Protein AF-A0A516WEH0-F1 (afdb_monomer)

Solvent-accessible surface area (backbone atoms only — not comparable to full-atom values): 14498 Å² total; per-residue (Å²): 137,85,84,80,82,75,83,76,72,62,86,77,85,74,94,59,59,60,49,51,43,53,31,73,44,56,20,63,68,61,69,36,71,56,50,15,29,36,31,57,96,67,36,20,37,22,19,84,81,34,47,90,52,98,73,54,56,38,100,56,70,39,35,62,45,58,52,78,79,50,62,60,83,38,38,35,17,64,69,78,95,60,95,51,68,77,52,76,40,73,32,52,56,25,55,34,10,59,40,86,90,16,56,35,44,53,31,40,39,32,48,96,36,36,35,39,32,29,50,32,63,56,91,56,86,52,62,32,36,36,26,30,63,42,41,46,58,20,64,83,63,53,41,68,70,45,77,46,42,26,47,40,37,18,35,38,85,48,31,37,32,40,25,39,39,43,32,44,31,78,36,37,71,36,33,40,34,35,34,38,32,23,31,40,49,41,70,43,50,28,93,77,30,97,80,60,42,71,43,71,35,31,37,70,52,26,32,37,43,74,20,57,44,41,83,51,90,78,26,41,28,35,58,30,48,42,49,59,54,64,86,24,32,76,38,46,66,62,38,48,74,55,44,36,80,75,40,74,20,32,35,44,34,30,28,15,27,76,64,46,43,26,39,39,31,38,38,40,50,43,30,46,71,59,20,20,30,30,36,39,27,38,54,111

Sequence (284 aa):
MLAVALLAAGFSGGASAWNQLNLNQNGNAANAPYLGSFNYNGQTYGPSTAQSVTGQASTTIANTFDLNNLLAFTLYGKDSGGRGHNDDLSLTSNDHSAATGAPVVYRFYRQNYSAAVVNLSRGTEARHFVKSVVGQQTAAGTLVNGTYNYAGVAFTNFPRGDFNYAVTVLGPSAAIGSGTFSLNEIKIPASQSSTGQDIFFNINSGKLNQAVLATTANGLTF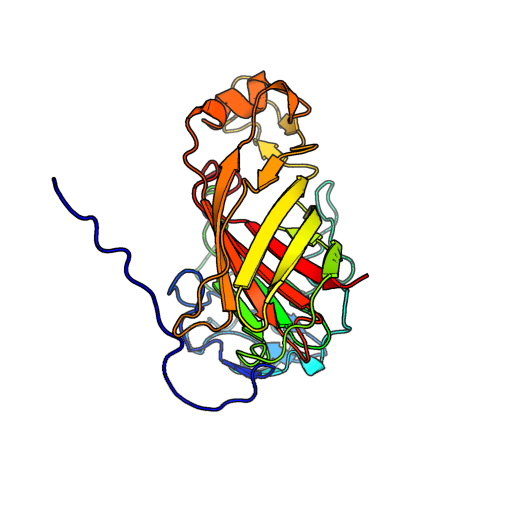NGNVTVTNADVSNANAWAEIGGPASKATYDLTLFGPQGAEIAGSIQGLPDRIGSTAIIGAKQ

Secondary structure (DSSP, 8-state):
------------S----TTEEETTSPBTTTTB---SEEEETTEEE--TTPPP-TT-SSSSEESEEEGGGSPTT-EEE---SSTT---SEE-EEETTSSSTT--EEEEEEE-SSEEEEEEEESSSS----EEEEEE-BPPTT-PPSEEEEEEEEEE-SS-EEEEEEEEEEEETTEEEEEEEEEEEEEEEPTTT-TTSS-EEEEEEEEEEEEEEEEEETTEEEEEEEEE--GGGBS-HHHHHHTTGGG---EEEEEEESGGG-EEEEEEESS-TTT--EEEEEEE-

Nearest PDB structures (foldseek):
  2w81-assembly1_D  TM=6.433E-01  e=3.556E-08  Neisseria meningitidis
  6om5-assembly1_A  TM=6.681E-01  e=1.106E-03  Haemophilus haemolyticus
  5o1r-assembly1_A  TM=6.273E-01  e=3.370E-03  Neisseria meningitidis
  6cuj-assembly1_A  TM=5.194E-01  e=8.947E-04  Neisseria meningitidis
  5vj8-assembly1_A  TM=5.243E-01  e=1.860E+00  Yersinia pestis

Radius of gyration: 18.6 Å; Cα contacts (8 Å, |Δi|>4): 812; chains: 1; bounding box: 46×52×51 Å

pLDDT: mean 86.73, std 16.77, range [26.86, 98.75]

Structure (mmCIF, N/CA/C/O backbone):
data_AF-A0A516WEH0-F1
#
_entry.id   AF-A0A516WEH0-F1
#
loop_
_atom_site.group_PDB
_atom_site.id
_atom_site.type_symbol
_atom_site.label_atom_id
_atom_site.label_alt_id
_atom_site.label_comp_id
_atom_site.label_asym_id
_atom_site.label_entity_id
_atom_site.label_seq_id
_atom_site.pdbx_PDB_ins_code
_atom_site.Cartn_x
_atom_site.Cartn_y
_atom_site.Cartn_z
_atom_site.occupancy
_atom_site.B_iso_or_equiv
_atom_site.auth_seq_id
_atom_site.auth_comp_id
_atom_site.auth_asym_id
_atom_site.auth_atom_id
_atom_site.pdbx_PDB_model_num
ATOM 1 N N . MET A 1 1 ? -14.418 31.016 -0.983 1.00 31.19 1 MET A N 1
ATOM 2 C CA . MET A 1 1 ? -14.216 29.654 -0.444 1.00 31.19 1 MET A CA 1
ATOM 3 C C . MET A 1 1 ? -14.670 28.664 -1.506 1.00 31.19 1 MET A C 1
ATOM 5 O O . MET A 1 1 ? -15.866 28.562 -1.727 1.00 31.19 1 MET A O 1
ATOM 9 N N . LEU A 1 2 ? -13.743 28.024 -2.226 1.00 26.86 2 LEU A N 1
ATOM 10 C CA . LEU A 1 2 ? -14.076 26.934 -3.152 1.00 26.86 2 LEU A CA 1
ATOM 11 C C . LEU A 1 2 ? -13.914 25.608 -2.402 1.00 26.86 2 LEU A C 1
ATOM 13 O O . LEU A 1 2 ? -12.809 25.276 -1.977 1.00 26.86 2 LEU A O 1
ATOM 17 N N . ALA A 1 3 ? -15.013 24.880 -2.221 1.00 27.11 3 ALA A N 1
ATOM 18 C CA . ALA A 1 3 ? -14.994 23.510 -1.733 1.00 27.11 3 ALA A CA 1
ATOM 19 C C . ALA A 1 3 ? -14.511 22.595 -2.867 1.00 27.11 3 ALA A C 1
ATOM 21 O O . ALA A 1 3 ? -15.151 22.507 -3.914 1.00 27.11 3 ALA A O 1
ATOM 22 N N . VAL A 1 4 ? -13.370 21.935 -2.671 1.00 27.58 4 VAL A N 1
ATOM 23 C CA . VAL A 1 4 ? -12.921 20.855 -3.553 1.00 27.58 4 VAL A CA 1
ATOM 24 C C . VAL A 1 4 ? -13.677 19.600 -3.128 1.00 27.58 4 VAL A C 1
ATOM 26 O O . VAL A 1 4 ? -13.460 19.079 -2.036 1.00 27.58 4 VAL A O 1
ATOM 29 N N . ALA A 1 5 ? -14.606 19.150 -3.968 1.00 28.66 5 ALA A N 1
ATOM 30 C CA . ALA A 1 5 ? -15.284 17.875 -3.794 1.00 28.66 5 ALA A CA 1
ATOM 31 C C . ALA A 1 5 ? -14.269 16.744 -4.011 1.00 28.66 5 ALA A C 1
ATOM 33 O O . ALA A 1 5 ? -13.841 16.483 -5.135 1.00 28.66 5 ALA A O 1
ATOM 34 N N . LEU A 1 6 ? -13.862 16.095 -2.922 1.00 29.30 6 LEU A N 1
ATOM 35 C CA . LEU A 1 6 ? -13.112 14.849 -2.966 1.00 29.30 6 LEU A CA 1
ATOM 36 C C . LEU A 1 6 ? -14.085 13.761 -3.443 1.00 29.30 6 LEU A C 1
ATOM 38 O O . LEU A 1 6 ? -15.045 13.444 -2.739 1.00 29.30 6 LEU A O 1
ATOM 42 N N . LEU A 1 7 ? -13.887 13.235 -4.657 1.00 28.98 7 LEU A N 1
ATOM 43 C CA . LEU A 1 7 ? -14.635 12.071 -5.131 1.00 28.98 7 LEU A CA 1
ATOM 44 C C . LEU A 1 7 ? -14.289 10.881 -4.229 1.00 28.98 7 LEU A C 1
ATOM 46 O O . LEU A 1 7 ? -13.268 10.224 -4.413 1.00 28.98 7 LEU A O 1
ATOM 50 N N . ALA A 1 8 ? -15.151 10.607 -3.254 1.00 31.16 8 ALA A N 1
ATOM 51 C CA . ALA A 1 8 ? -15.164 9.340 -2.548 1.00 31.16 8 ALA A CA 1
ATOM 52 C C . ALA A 1 8 ? -15.612 8.262 -3.544 1.00 31.16 8 ALA A C 1
ATOM 54 O O . ALA A 1 8 ? -16.796 8.150 -3.866 1.00 31.16 8 ALA A O 1
ATOM 55 N N . ALA A 1 9 ? -14.662 7.489 -4.069 1.00 36.66 9 ALA A N 1
ATOM 56 C CA . ALA A 1 9 ? -14.977 6.243 -4.746 1.00 36.66 9 ALA A CA 1
ATOM 57 C C . ALA A 1 9 ? -15.532 5.278 -3.686 1.00 36.66 9 ALA A C 1
ATOM 59 O O . ALA A 1 9 ? -14.788 4.697 -2.899 1.00 36.66 9 ALA A O 1
ATOM 60 N N . GLY A 1 10 ? -16.860 5.183 -3.607 1.00 33.22 10 GLY A N 1
ATOM 61 C CA . GLY A 1 10 ? -17.521 4.152 -2.818 1.00 33.22 10 GLY A CA 1
ATOM 62 C C . GLY A 1 10 ? -17.252 2.774 -3.423 1.00 33.22 10 GLY A C 1
ATOM 63 O O . GLY A 1 10 ? -17.192 2.628 -4.646 1.00 33.22 10 GLY A O 1
ATOM 64 N N . PHE A 1 11 ? -17.110 1.764 -2.564 1.00 43.78 11 PHE A N 1
ATOM 65 C CA . PHE A 1 11 ? -17.099 0.354 -2.954 1.00 43.78 11 PHE A CA 1
ATOM 66 C C . PHE A 1 11 ? -18.391 0.021 -3.721 1.00 43.78 11 PHE A C 1
ATOM 68 O O . PHE A 1 11 ? -19.441 -0.190 -3.117 1.00 43.78 11 PHE A O 1
ATOM 75 N N . SER A 1 12 ? -18.354 0.015 -5.055 1.00 31.83 12 SER A N 1
ATOM 76 C CA . SER A 1 12 ? -19.531 -0.321 -5.859 1.00 31.83 12 SER A CA 1
ATOM 77 C C . SER A 1 12 ? -19.531 -1.798 -6.260 1.00 31.83 12 SER A C 1
ATOM 79 O O . SER A 1 12 ? -18.693 -2.246 -7.032 1.00 31.83 12 SER A O 1
ATOM 81 N N . GLY A 1 13 ? -20.532 -2.520 -5.749 1.00 30.80 13 GLY A N 1
ATOM 82 C CA . GLY A 1 13 ? -21.358 -3.424 -6.555 1.00 30.80 13 GLY A CA 1
ATOM 83 C C . GLY A 1 13 ? -20.906 -4.877 -6.720 1.00 30.80 13 GLY A C 1
ATOM 84 O O . GLY A 1 13 ? -20.147 -5.205 -7.625 1.00 30.80 13 GLY A O 1
ATOM 85 N N . GLY A 1 14 ? -21.542 -5.755 -5.938 1.00 31.22 14 GLY A N 1
ATOM 86 C CA . GLY A 1 14 ? -21.493 -7.214 -6.049 1.00 31.22 14 GLY A CA 1
ATOM 87 C C . GLY A 1 14 ? -20.801 -7.811 -4.834 1.00 31.22 14 GLY A C 1
ATOM 88 O O . GLY A 1 14 ? -19.609 -7.610 -4.660 1.00 31.22 14 GLY A O 1
ATOM 89 N N . ALA A 1 15 ? -21.535 -8.522 -3.975 1.00 35.12 15 ALA A N 1
ATOM 90 C CA . ALA A 1 15 ? -20.963 -9.217 -2.824 1.00 35.12 15 ALA A CA 1
ATOM 91 C C . ALA A 1 15 ? -20.128 -10.430 -3.282 1.00 35.12 15 ALA A C 1
ATOM 93 O O . ALA A 1 15 ? -20.465 -11.576 -2.996 1.00 35.12 15 ALA A O 1
ATOM 94 N N . SER A 1 16 ? -19.047 -10.199 -4.028 1.00 54.31 16 SER A N 1
ATOM 95 C CA . SER A 1 16 ? -17.925 -11.121 -3.993 1.00 54.31 16 SER A CA 1
ATOM 96 C C . SER A 1 16 ? -17.335 -11.023 -2.592 1.00 54.31 16 SER A C 1
ATOM 98 O O . SER A 1 16 ? -17.190 -9.927 -2.043 1.00 54.31 16 SER A O 1
ATOM 100 N N . ALA A 1 17 ? -17.033 -12.166 -1.980 1.00 78.69 17 ALA A N 1
ATOM 101 C CA . ALA A 1 17 ? -16.295 -12.175 -0.726 1.00 78.69 17 ALA A CA 1
ATOM 102 C C . ALA A 1 17 ? -15.029 -11.309 -0.895 1.00 78.69 17 ALA A C 1
ATOM 104 O O . ALA A 1 17 ? -14.424 -11.324 -1.965 1.00 78.69 17 ALA A O 1
ATOM 105 N N . TRP A 1 18 ? -14.657 -10.507 0.107 1.00 86.12 18 TRP A N 1
ATOM 106 C CA . TRP A 1 18 ? -13.582 -9.503 -0.016 1.00 86.12 18 TRP A CA 1
ATOM 107 C C . TRP A 1 18 ? -12.235 -10.099 -0.468 1.00 86.12 18 TRP A C 1
ATOM 109 O O . TRP A 1 18 ? -11.387 -9.389 -1.003 1.00 86.12 18 TRP A O 1
ATOM 119 N N . ASN A 1 19 ? -12.049 -11.404 -0.254 1.00 89.00 19 ASN A N 1
ATOM 120 C CA . ASN A 1 19 ? -10.892 -12.188 -0.670 1.00 89.00 19 ASN A CA 1
ATOM 121 C C . ASN A 1 19 ? -10.909 -12.568 -2.161 1.00 89.00 19 ASN A C 1
ATOM 123 O O . ASN A 1 19 ? -9.907 -13.057 -2.659 1.00 89.00 19 ASN A O 1
ATOM 127 N N . GLN A 1 20 ? -12.005 -12.365 -2.888 1.00 92.56 20 GLN A N 1
ATOM 128 C CA . GLN A 1 20 ? -12.099 -12.619 -4.325 1.00 92.56 20 GLN A CA 1
ATOM 129 C C . GLN A 1 20 ? -11.829 -11.323 -5.082 1.00 92.56 20 GLN A C 1
ATOM 131 O O . GLN A 1 20 ? -12.705 -10.469 -5.229 1.00 92.56 20 GLN A O 1
ATOM 136 N N . LEU A 1 21 ? -10.602 -11.170 -5.568 1.00 92.75 21 LEU A N 1
ATOM 137 C CA . LEU A 1 21 ? -10.206 -9.992 -6.317 1.00 92.75 21 LEU A CA 1
ATOM 138 C C . LEU A 1 21 ? -10.588 -10.139 -7.791 1.00 92.75 21 LEU A C 1
ATOM 140 O O . LEU A 1 21 ? -9.960 -10.899 -8.528 1.00 92.75 21 LEU A O 1
ATOM 144 N N . ASN A 1 22 ? -11.586 -9.378 -8.234 1.00 93.31 22 ASN A N 1
ATOM 145 C CA . ASN A 1 22 ? -11.953 -9.298 -9.644 1.00 93.31 22 ASN A CA 1
ATOM 146 C C . ASN A 1 22 ? -11.051 -8.296 -10.381 1.00 93.31 22 ASN A C 1
ATOM 148 O O . ASN A 1 22 ? -11.225 -7.083 -10.283 1.00 93.31 22 ASN A O 1
ATOM 152 N N . LEU A 1 23 ? -10.109 -8.810 -11.166 1.00 93.75 23 LEU A N 1
ATOM 153 C CA . LEU A 1 23 ? -9.132 -8.027 -11.920 1.00 93.75 23 LEU A CA 1
ATOM 154 C C . LEU A 1 23 ? -9.743 -7.297 -13.127 1.00 93.75 23 LEU A C 1
ATOM 156 O O . LEU A 1 23 ? -9.088 -6.428 -13.693 1.00 93.75 23 LEU A O 1
ATOM 160 N N . ASN A 1 24 ? -10.987 -7.599 -13.523 1.00 93.31 24 ASN A N 1
ATOM 161 C CA . ASN A 1 24 ? -11.710 -6.798 -14.522 1.00 93.31 24 ASN A CA 1
ATOM 162 C C . ASN A 1 24 ? -12.310 -5.513 -13.944 1.00 93.31 24 ASN A C 1
ATOM 164 O O . ASN A 1 24 ? -12.677 -4.623 -14.711 1.00 93.31 24 ASN A O 1
ATOM 168 N N . GLN A 1 25 ? -12.462 -5.423 -12.623 1.00 90.31 25 GLN A N 1
ATOM 169 C CA . GLN A 1 25 ? -12.963 -4.214 -11.983 1.00 90.31 25 GLN A CA 1
ATOM 170 C C . GLN A 1 25 ? -11.821 -3.232 -11.731 1.00 90.31 25 GLN A C 1
ATOM 172 O O . GLN A 1 25 ? -10.661 -3.614 -11.566 1.00 90.31 25 GLN A O 1
ATOM 177 N N . ASN A 1 26 ? -12.153 -1.943 -11.695 1.00 87.00 26 ASN A N 1
ATOM 178 C CA . ASN A 1 26 ? -11.205 -0.945 -11.228 1.00 87.00 26 ASN A CA 1
ATOM 179 C C . ASN A 1 26 ? -10.858 -1.218 -9.765 1.00 87.00 26 ASN A C 1
ATOM 181 O O . ASN A 1 26 ? -11.729 -1.541 -8.958 1.00 87.00 26 ASN A O 1
ATOM 185 N N . GLY A 1 27 ? -9.587 -1.032 -9.423 1.00 82.19 27 GLY A N 1
ATOM 186 C CA . GLY A 1 27 ? -9.175 -1.064 -8.033 1.00 82.19 27 GLY A CA 1
ATOM 187 C C . GLY A 1 27 ? -9.803 0.086 -7.244 1.00 82.19 27 GLY A C 1
ATOM 188 O O . GLY A 1 27 ? -9.977 1.187 -7.772 1.00 82.19 27 GLY A O 1
ATOM 189 N N . ASN A 1 28 ? -10.156 -0.163 -5.986 1.00 80.50 28 ASN A N 1
ATOM 190 C CA . ASN A 1 28 ? -10.959 0.760 -5.182 1.00 80.50 28 ASN A CA 1
ATOM 191 C C . ASN A 1 28 ? -10.176 1.951 -4.599 1.00 80.50 28 ASN A C 1
ATOM 193 O O . ASN A 1 28 ? -10.797 2.947 -4.248 1.00 80.50 28 ASN A O 1
ATOM 197 N N . ALA A 1 29 ? -8.844 1.879 -4.509 1.00 79.00 29 ALA A N 1
ATOM 198 C CA . ALA A 1 29 ? -8.032 2.957 -3.934 1.00 79.00 29 ALA A CA 1
ATOM 199 C C . ALA A 1 29 ? -7.749 4.075 -4.953 1.00 79.00 29 ALA A C 1
ATOM 201 O O . ALA A 1 29 ? -7.891 5.256 -4.652 1.00 79.00 29 ALA A O 1
ATOM 202 N N . ALA A 1 30 ? -7.386 3.704 -6.185 1.00 72.06 30 ALA A N 1
ATOM 203 C CA . ALA A 1 30 ? -7.061 4.654 -7.255 1.00 72.06 30 ALA A CA 1
ATOM 204 C C . ALA A 1 30 ? -8.180 4.829 -8.299 1.00 72.06 30 ALA A C 1
ATOM 206 O O . ALA A 1 30 ? -8.016 5.610 -9.235 1.00 72.06 30 ALA A O 1
ATOM 207 N N . ASN A 1 31 ? -9.278 4.066 -8.193 1.00 81.75 31 ASN A N 1
ATOM 208 C CA . ASN A 1 31 ? -10.303 3.926 -9.237 1.00 81.75 31 ASN A CA 1
ATOM 209 C C . ASN A 1 31 ? -9.688 3.712 -10.634 1.00 81.75 31 ASN A C 1
ATOM 211 O O . ASN A 1 31 ? -10.021 4.390 -11.607 1.00 81.75 31 ASN A O 1
ATOM 215 N N . ALA A 1 32 ? -8.730 2.789 -10.718 1.00 82.62 32 ALA A N 1
ATOM 216 C CA . ALA A 1 32 ? -7.946 2.549 -11.923 1.00 82.62 32 ALA A CA 1
ATOM 217 C C . ALA A 1 32 ? -7.942 1.059 -12.285 1.00 82.62 32 ALA A C 1
ATOM 219 O O . ALA A 1 32 ? -7.867 0.223 -11.379 1.00 82.62 32 ALA A O 1
ATOM 220 N N . PRO A 1 33 ? -7.947 0.708 -13.583 1.00 87.31 33 PRO A N 1
ATOM 221 C CA . PRO A 1 33 ? -7.953 -0.685 -14.010 1.00 87.31 33 PRO A CA 1
ATOM 222 C C . PRO A 1 33 ? -6.653 -1.387 -13.615 1.00 87.31 33 PRO A C 1
ATOM 224 O O . PRO A 1 33 ? -5.582 -0.761 -13.564 1.00 87.31 33 PRO A O 1
ATOM 227 N N . TYR A 1 34 ? -6.743 -2.691 -13.370 1.00 90.12 34 TYR A N 1
ATOM 228 C CA . TYR A 1 34 ? -5.578 -3.569 -13.346 1.00 90.12 34 TYR A CA 1
ATOM 229 C C . TYR A 1 34 ? -4.981 -3.693 -14.744 1.00 90.12 34 TYR A C 1
ATOM 231 O O . TYR A 1 34 ? -5.686 -3.579 -15.747 1.00 90.12 34 TYR A O 1
ATOM 239 N N . LEU A 1 35 ? -3.669 -3.897 -14.817 1.00 89.56 35 LEU A N 1
ATOM 240 C CA . LEU A 1 35 ? -2.933 -3.943 -16.072 1.00 89.56 35 LEU A CA 1
ATOM 241 C C . LEU A 1 35 ? -2.005 -5.151 -16.114 1.00 89.56 35 LEU A C 1
ATOM 243 O O . LEU A 1 35 ? -1.225 -5.382 -15.189 1.00 89.56 35 LEU A O 1
ATOM 247 N N . GLY A 1 36 ? -2.044 -5.867 -17.237 1.00 91.19 36 GLY A N 1
ATOM 248 C CA . GLY A 1 36 ? -1.206 -7.039 -17.471 1.00 91.19 36 GLY A CA 1
ATOM 249 C C . GLY A 1 36 ? -1.542 -8.201 -16.550 1.00 91.19 36 GLY A C 1
ATOM 250 O O . GLY A 1 36 ? -2.494 -8.154 -15.781 1.00 91.19 36 GLY A O 1
ATOM 251 N N . SER A 1 37 ? -0.746 -9.254 -16.625 1.00 93.19 37 SER A N 1
ATOM 252 C CA . SER A 1 37 ? -0.976 -10.516 -15.934 1.00 93.19 37 SER A CA 1
ATOM 253 C C . SER A 1 37 ? 0.257 -10.979 -15.163 1.00 93.19 37 SER A C 1
ATOM 255 O O . SER A 1 37 ? 1.384 -10.544 -15.418 1.00 93.19 37 SER A O 1
ATOM 257 N N . PHE A 1 38 ? 0.028 -11.878 -14.217 1.00 93.25 38 PHE A N 1
ATOM 258 C CA . PHE A 1 38 ? 1.046 -12.564 -13.431 1.00 93.25 38 PHE A CA 1
ATOM 259 C C . PHE A 1 38 ? 0.708 -14.054 -13.347 1.00 93.25 38 PHE A C 1
ATOM 261 O O . PHE A 1 38 ? -0.440 -14.452 -13.550 1.00 93.25 38 PHE A O 1
ATOM 268 N N . ASN A 1 39 ? 1.705 -14.879 -13.051 1.00 92.94 39 ASN A N 1
ATOM 269 C CA . ASN A 1 39 ? 1.531 -16.303 -12.811 1.00 92.94 39 ASN A CA 1
ATOM 270 C C . ASN A 1 39 ? 1.630 -16.596 -11.315 1.00 92.94 39 ASN A C 1
ATOM 272 O O . ASN A 1 39 ? 2.496 -16.057 -10.621 1.00 92.94 39 ASN A O 1
ATOM 276 N N . TYR A 1 40 ? 0.770 -17.489 -10.837 1.00 93.12 40 TYR A N 1
ATOM 277 C CA . TYR A 1 40 ? 0.817 -18.018 -9.481 1.00 93.12 40 TYR A CA 1
ATOM 278 C C . TYR A 1 40 ? 0.249 -19.438 -9.453 1.00 93.12 40 TYR A C 1
ATOM 280 O O . TYR A 1 40 ? -0.809 -19.689 -10.028 1.00 93.12 40 TYR A O 1
ATOM 288 N N . ASN A 1 41 ? 0.953 -20.374 -8.808 1.00 91.75 41 ASN A N 1
ATOM 289 C CA . ASN A 1 41 ? 0.555 -21.785 -8.689 1.00 91.75 41 ASN A CA 1
ATOM 290 C C . ASN A 1 41 ? 0.110 -22.433 -10.017 1.00 91.75 41 ASN A C 1
ATOM 292 O O . ASN A 1 41 ? -0.912 -23.111 -10.080 1.00 91.75 41 ASN A O 1
ATOM 296 N N . GLY A 1 42 ? 0.867 -22.203 -11.096 1.00 92.44 42 GLY A N 1
ATOM 297 C CA . GLY A 1 42 ? 0.592 -22.789 -12.416 1.00 92.44 42 GLY A CA 1
ATOM 298 C C . GLY A 1 42 ? -0.567 -22.147 -13.190 1.00 92.44 42 GLY A C 1
ATOM 299 O O . GLY A 1 42 ? -0.861 -22.581 -14.297 1.00 92.44 42 GLY A O 1
ATOM 300 N N . GLN A 1 43 ? -1.196 -21.102 -12.651 1.00 95.25 43 GLN A N 1
ATOM 301 C CA . GLN A 1 43 ? -2.279 -20.365 -13.297 1.00 95.25 43 GLN A CA 1
ATOM 302 C C . GLN A 1 43 ? -1.837 -18.935 -13.624 1.00 95.25 43 GLN A C 1
ATOM 304 O O . GLN A 1 43 ? -1.139 -18.288 -12.841 1.00 95.25 43 GLN A O 1
ATOM 309 N N . THR A 1 44 ? -2.266 -18.421 -14.773 1.00 95.75 44 THR A N 1
ATOM 310 C CA . THR A 1 44 ? -2.130 -17.011 -15.143 1.00 95.75 44 THR A CA 1
ATOM 311 C C . THR A 1 44 ? -3.367 -16.225 -14.719 1.00 95.75 44 THR A C 1
ATOM 313 O O . THR A 1 44 ? -4.494 -16.606 -15.051 1.00 95.75 44 THR A O 1
ATOM 316 N N . TYR A 1 45 ? -3.148 -15.101 -14.035 1.00 95.81 45 TYR A N 1
ATOM 317 C CA . TYR A 1 45 ? -4.177 -14.173 -13.572 1.00 95.81 45 TYR A CA 1
ATOM 318 C C . TYR A 1 45 ? -3.972 -12.775 -14.156 1.00 95.81 45 TYR A C 1
ATOM 320 O O . TYR A 1 45 ? -2.843 -12.300 -14.268 1.00 95.81 45 TYR A O 1
ATOM 328 N N . GLY A 1 46 ? -5.056 -12.096 -14.515 1.00 94.44 46 GLY A N 1
ATOM 329 C CA . GLY A 1 46 ? -5.025 -10.747 -15.083 1.00 94.44 46 GLY A CA 1
ATOM 330 C C . GLY A 1 46 ? -6.413 -10.270 -15.518 1.00 94.44 46 GLY A C 1
ATOM 331 O O . GLY A 1 46 ? -7.344 -11.073 -15.573 1.00 94.44 46 GLY A O 1
ATOM 332 N N . PRO A 1 47 ? -6.585 -8.981 -15.854 1.00 93.62 47 PRO A N 1
ATOM 333 C CA . PRO A 1 47 ? -7.801 -8.514 -16.504 1.00 93.62 47 PRO A CA 1
ATOM 334 C C . PRO A 1 47 ? -7.978 -9.224 -17.854 1.00 93.62 47 PRO A C 1
ATOM 336 O O . PRO A 1 47 ? -7.011 -9.610 -18.507 1.00 93.62 47 PRO A O 1
ATOM 339 N N . SER A 1 48 ? -9.216 -9.317 -18.327 1.00 93.44 48 SER A N 1
ATOM 340 C CA . SER A 1 48 ? -9.569 -9.838 -19.658 1.00 93.44 48 SER A CA 1
ATOM 341 C C . SER A 1 48 ? -8.937 -9.059 -20.816 1.00 93.44 48 SER A C 1
ATOM 343 O O . SER A 1 48 ? -8.854 -9.565 -21.930 1.00 93.44 48 SER A O 1
ATOM 345 N N . THR A 1 49 ? -8.464 -7.841 -20.556 1.00 91.31 49 THR A N 1
ATOM 346 C CA . THR A 1 49 ? -7.711 -7.013 -21.502 1.00 91.31 49 THR A CA 1
ATOM 347 C C . THR A 1 49 ? -6.226 -7.377 -21.583 1.00 91.31 49 THR A C 1
ATOM 349 O O . THR A 1 49 ? -5.517 -6.827 -22.426 1.00 91.31 49 THR A O 1
ATOM 352 N N . ALA A 1 50 ? -5.731 -8.273 -20.721 1.00 91.88 50 ALA A N 1
ATOM 353 C CA . ALA A 1 50 ? -4.349 -8.722 -20.762 1.00 91.88 50 ALA A CA 1
ATOM 354 C C . ALA A 1 50 ? -4.082 -9.574 -22.013 1.00 91.88 50 ALA A C 1
ATOM 356 O O . ALA A 1 50 ? -4.844 -10.471 -22.365 1.00 91.88 50 ALA A O 1
ATOM 357 N N . GLN A 1 51 ? -2.966 -9.294 -22.678 1.00 92.12 51 GLN A N 1
ATOM 358 C CA . GLN A 1 51 ? -2.514 -10.003 -23.867 1.00 92.12 51 GLN A CA 1
ATOM 359 C C . GLN A 1 51 ? -1.902 -11.357 -23.494 1.00 92.12 51 GLN A C 1
ATOM 361 O O . GLN A 1 51 ? -1.216 -11.484 -22.475 1.00 92.12 51 GLN A O 1
ATOM 366 N N . SER A 1 52 ? -2.112 -12.353 -24.356 1.00 90.44 52 SER A N 1
ATOM 367 C CA . SER A 1 52 ? -1.417 -13.640 -24.285 1.00 90.44 52 SER A CA 1
ATOM 368 C C . SER A 1 52 ? 0.066 -13.453 -24.605 1.00 90.44 52 SER A C 1
ATOM 370 O O . SER A 1 52 ? 0.404 -12.807 -25.595 1.00 90.44 52 SER A O 1
ATOM 372 N N . VAL A 1 53 ? 0.955 -14.033 -23.796 1.00 91.12 53 VAL A N 1
ATOM 373 C CA . VAL A 1 53 ? 2.413 -13.945 -23.994 1.00 91.12 53 VAL A CA 1
ATOM 374 C C . VAL A 1 53 ? 3.093 -15.288 -23.731 1.00 91.12 53 VAL A C 1
ATOM 376 O O . VAL A 1 53 ? 2.580 -16.111 -22.979 1.00 91.12 53 VAL A O 1
ATOM 379 N N . THR A 1 54 ? 4.279 -15.492 -24.308 1.00 86.19 54 THR A N 1
ATOM 380 C CA . THR A 1 54 ? 5.043 -16.757 -24.272 1.00 86.19 54 THR A CA 1
ATOM 381 C C . THR A 1 54 ? 5.461 -17.219 -22.862 1.00 86.19 54 THR A C 1
ATOM 383 O O . THR A 1 54 ? 5.870 -18.359 -22.696 1.00 86.19 54 THR A O 1
ATOM 386 N N . GLY A 1 55 ? 5.346 -16.365 -21.838 1.00 84.62 55 GLY A N 1
ATOM 387 C CA . GLY A 1 55 ? 5.657 -16.686 -20.436 1.00 84.62 55 GLY A CA 1
ATOM 388 C C . GLY A 1 55 ? 4.459 -17.084 -19.567 1.00 84.62 55 GLY A C 1
ATOM 389 O O . GLY A 1 55 ? 4.634 -17.294 -18.369 1.00 84.62 55 GLY A O 1
ATOM 390 N N . GLN A 1 56 ? 3.248 -17.162 -20.128 1.00 92.50 56 GLN A N 1
ATOM 391 C CA . GLN A 1 56 ? 2.054 -17.529 -19.364 1.00 92.50 56 GLN A CA 1
ATOM 3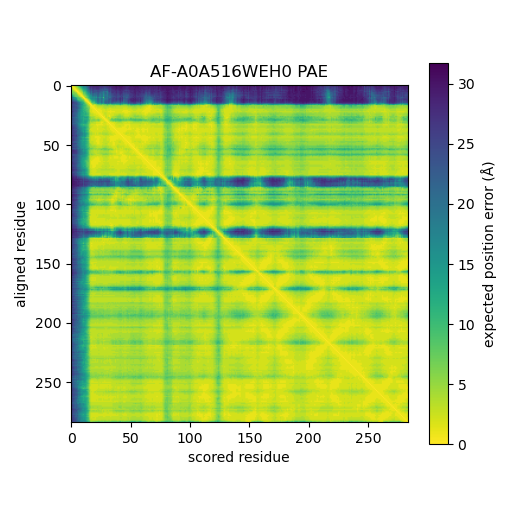92 C C . GLN A 1 56 ? 2.104 -18.987 -18.905 1.00 92.50 56 GLN A C 1
ATOM 394 O O . GLN A 1 56 ? 2.459 -19.882 -19.668 1.00 92.50 56 GLN A O 1
ATOM 399 N N . ALA A 1 57 ? 1.722 -19.218 -17.649 1.00 93.31 57 ALA A N 1
ATOM 400 C CA . ALA A 1 57 ? 1.665 -20.551 -17.058 1.00 93.31 57 ALA A CA 1
ATOM 401 C C . ALA A 1 57 ? 0.435 -21.359 -17.515 1.00 93.31 57 ALA A C 1
ATOM 403 O O . ALA A 1 57 ? 0.465 -22.587 -17.472 1.00 93.31 57 ALA A O 1
ATOM 404 N N . SER A 1 58 ? -0.628 -20.691 -17.976 1.00 92.69 58 SER A N 1
ATOM 405 C CA . SER A 1 58 ? -1.859 -21.327 -18.456 1.00 92.69 58 SER A CA 1
ATOM 406 C C . SER A 1 58 ? -2.334 -20.742 -19.786 1.00 92.69 58 SER A C 1
ATOM 408 O O . SER A 1 58 ? -2.097 -19.577 -20.089 1.00 92.69 58 SER A O 1
ATOM 410 N N . THR A 1 59 ? -3.075 -21.537 -20.563 1.00 90.12 59 THR A N 1
ATOM 411 C CA . THR A 1 59 ? -3.654 -21.125 -21.858 1.00 90.12 59 THR A CA 1
ATOM 412 C C . THR A 1 59 ? -4.801 -20.121 -21.725 1.00 90.12 59 THR A C 1
ATOM 414 O O . THR A 1 59 ? -5.165 -19.461 -22.696 1.00 90.12 59 THR A O 1
ATOM 417 N N . THR A 1 60 ? -5.380 -20.000 -20.531 1.00 92.44 60 THR A N 1
ATOM 418 C CA . THR A 1 60 ? -6.433 -19.038 -20.199 1.00 92.44 60 THR A CA 1
ATOM 419 C C . THR A 1 60 ? -5.959 -18.067 -19.128 1.00 92.44 60 THR A C 1
ATOM 421 O O . THR A 1 60 ? -5.228 -18.457 -18.217 1.00 92.44 60 THR A O 1
ATOM 424 N N . ILE A 1 61 ? -6.437 -16.824 -19.183 1.00 94.81 61 ILE A N 1
ATOM 425 C CA . ILE A 1 61 ? -6.203 -15.814 -18.145 1.00 94.81 61 ILE A CA 1
ATOM 426 C C . ILE A 1 61 ? -7.415 -15.790 -17.210 1.00 94.81 61 ILE A C 1
ATOM 428 O O . ILE A 1 61 ? -8.518 -15.420 -17.617 1.00 94.81 61 ILE A O 1
ATOM 432 N N . ALA A 1 62 ? -7.212 -16.182 -15.953 1.00 96.12 62 ALA A N 1
ATOM 433 C CA . ALA A 1 62 ? -8.232 -16.080 -14.920 1.00 96.12 62 ALA A CA 1
ATOM 434 C C . ALA A 1 62 ? -8.342 -14.624 -14.442 1.00 96.12 62 ALA A C 1
ATOM 436 O O . ALA A 1 62 ? -7.363 -14.008 -14.024 1.00 96.12 62 ALA A O 1
ATOM 437 N N . ASN A 1 63 ? -9.547 -14.064 -14.493 1.00 95.31 63 ASN A N 1
ATOM 438 C CA . ASN A 1 63 ? -9.791 -12.669 -14.114 1.00 95.31 63 ASN A CA 1
ATOM 439 C C . ASN A 1 63 ? -10.208 -12.482 -12.655 1.00 95.31 63 ASN A C 1
ATOM 441 O O . ASN A 1 63 ? -10.373 -11.352 -12.210 1.00 95.31 63 ASN A O 1
ATOM 445 N N . THR A 1 64 ? -10.363 -13.573 -11.913 1.00 95.06 64 THR A N 1
ATOM 446 C CA . THR A 1 64 ? -10.627 -13.544 -10.478 1.00 95.06 64 THR A CA 1
ATOM 447 C C . THR A 1 64 ? -9.484 -14.242 -9.767 1.00 95.06 64 THR A C 1
ATOM 449 O O . THR A 1 64 ? -9.114 -15.357 -10.136 1.00 95.06 64 THR A O 1
ATOM 452 N N . PHE A 1 65 ? -8.914 -13.573 -8.771 1.00 95.00 65 PHE A N 1
ATOM 453 C CA . PHE A 1 65 ? -7.844 -14.106 -7.945 1.00 95.00 65 PHE A CA 1
ATOM 454 C C . PHE A 1 65 ? -8.320 -14.230 -6.500 1.00 95.00 65 PHE A C 1
ATOM 456 O O . PHE A 1 65 ? -8.669 -13.230 -5.873 1.00 95.00 65 PHE A O 1
ATOM 463 N N . ASP A 1 66 ? -8.326 -15.454 -5.971 1.00 94.88 66 ASP A N 1
ATOM 464 C CA . ASP A 1 66 ? -8.623 -15.680 -4.559 1.00 94.88 66 ASP A CA 1
ATOM 465 C C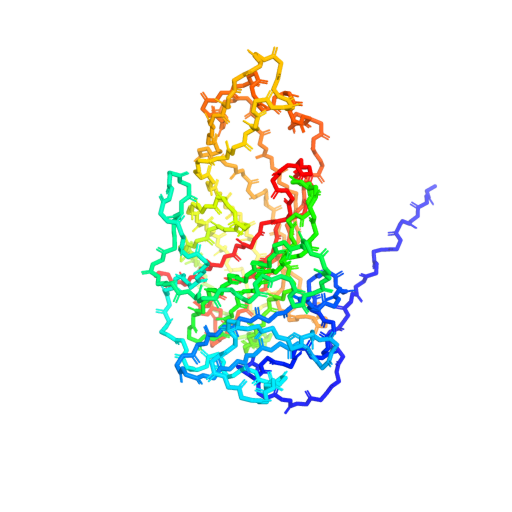 . ASP A 1 66 ? -7.385 -15.372 -3.712 1.00 94.88 66 ASP A C 1
ATOM 467 O O . ASP A 1 66 ? -6.396 -16.108 -3.719 1.00 94.88 66 ASP A O 1
ATOM 471 N N . LEU A 1 67 ? -7.461 -14.286 -2.951 1.00 94.62 67 LEU A N 1
ATOM 472 C CA . LEU A 1 67 ? -6.457 -13.861 -1.986 1.00 94.62 67 LEU A CA 1
ATOM 473 C C . LEU A 1 67 ? -6.236 -14.915 -0.893 1.00 94.62 67 LEU A C 1
ATOM 475 O O . LEU A 1 67 ? -5.167 -14.923 -0.286 1.00 94.62 67 LEU A O 1
ATOM 479 N N . ASN A 1 68 ? -7.178 -15.842 -0.669 1.00 93.50 68 ASN A N 1
ATOM 480 C CA . ASN A 1 68 ? -6.965 -16.966 0.244 1.00 93.50 68 ASN A CA 1
ATOM 481 C C . ASN A 1 68 ? -5.843 -17.908 -0.190 1.00 93.50 68 ASN A C 1
ATOM 483 O O . ASN A 1 68 ? -5.292 -18.608 0.657 1.00 93.50 68 ASN A O 1
ATOM 487 N N . ASN A 1 69 ? -5.478 -17.893 -1.472 1.00 93.81 69 ASN A N 1
ATOM 488 C CA . ASN A 1 69 ? -4.343 -18.659 -1.971 1.00 93.81 69 ASN A CA 1
ATOM 489 C C . ASN A 1 69 ? -2.998 -18.101 -1.483 1.00 93.81 69 ASN A C 1
ATOM 491 O O . ASN A 1 69 ? -1.997 -18.804 -1.560 1.00 93.81 69 ASN A O 1
ATOM 495 N N . LEU A 1 70 ? -2.966 -16.857 -0.990 1.00 94.31 70 LEU A N 1
ATOM 496 C CA . LEU A 1 70 ? -1.776 -16.243 -0.413 1.00 94.31 70 LEU A CA 1
ATOM 497 C C . LEU A 1 70 ? -1.697 -16.516 1.090 1.00 94.31 70 LEU A C 1
ATOM 499 O O . LEU A 1 70 ? -2.687 -16.376 1.819 1.00 94.31 70 LEU A O 1
ATOM 503 N N . LEU A 1 71 ? -0.486 -16.814 1.563 1.00 94.00 71 LEU A N 1
ATOM 504 C CA . LEU A 1 71 ? -0.173 -16.815 2.993 1.00 94.00 71 LEU A CA 1
ATOM 505 C C . LEU A 1 71 ? -0.394 -15.417 3.586 1.00 94.00 71 LEU A C 1
ATOM 507 O O . LEU A 1 71 ? 0.016 -14.411 3.003 1.00 94.00 71 LEU A O 1
ATOM 511 N N . ALA A 1 72 ? -1.030 -15.363 4.756 1.00 94.50 72 ALA A N 1
ATOM 512 C CA . ALA A 1 72 ? -1.164 -14.121 5.503 1.00 94.50 72 ALA A CA 1
ATOM 513 C C . ALA A 1 72 ? 0.211 -13.615 5.974 1.00 94.50 72 ALA A C 1
ATOM 515 O O . ALA A 1 72 ? 1.151 -14.387 6.167 1.00 94.50 72 ALA A O 1
ATOM 516 N N . PHE A 1 73 ? 0.308 -12.303 6.154 1.00 94.56 73 PHE A N 1
ATOM 517 C CA . PHE A 1 73 ? 1.480 -11.563 6.616 1.00 94.56 73 PHE A CA 1
ATOM 518 C C . PHE A 1 73 ? 2.734 -11.722 5.748 1.00 94.56 73 PHE A C 1
ATOM 520 O O . PHE A 1 73 ? 3.843 -11.467 6.207 1.00 94.56 73 PHE A O 1
ATOM 527 N N . THR A 1 74 ? 2.547 -12.111 4.486 1.00 92.75 74 THR A N 1
ATOM 528 C CA . THR A 1 74 ? 3.617 -12.359 3.518 1.00 92.75 74 THR A CA 1
ATOM 529 C C . THR A 1 74 ? 3.451 -11.430 2.321 1.00 92.75 74 THR A C 1
ATOM 531 O O . THR A 1 74 ? 2.356 -11.330 1.757 1.00 92.75 74 THR A O 1
ATOM 534 N N . LEU A 1 75 ? 4.526 -10.748 1.923 1.00 91.12 75 LEU A N 1
ATOM 535 C CA . LEU A 1 75 ? 4.541 -9.910 0.728 1.00 91.12 75 LEU A CA 1
ATOM 536 C C . LEU A 1 75 ? 4.895 -10.743 -0.506 1.00 91.12 75 LEU A C 1
ATOM 538 O O . LEU A 1 75 ? 6.005 -11.257 -0.621 1.00 91.12 75 LEU A O 1
ATOM 542 N N . TYR A 1 76 ? 3.955 -10.841 -1.440 1.00 91.75 76 TYR A N 1
ATOM 543 C CA . TYR A 1 76 ? 4.156 -11.463 -2.744 1.00 91.75 76 TYR A CA 1
ATOM 544 C C . TYR A 1 76 ? 4.458 -10.391 -3.783 1.00 91.75 76 TYR A C 1
ATOM 546 O O . TYR A 1 76 ? 3.749 -9.385 -3.838 1.00 91.75 76 TYR A O 1
ATOM 554 N N . GLY A 1 77 ? 5.442 -10.609 -4.647 1.00 86.56 77 GLY A N 1
ATOM 555 C CA . GLY A 1 77 ? 5.796 -9.645 -5.685 1.00 86.56 77 GLY A CA 1
ATOM 556 C C . GLY A 1 77 ? 6.775 -10.187 -6.714 1.00 86.56 77 GLY A C 1
ATOM 557 O O . GLY A 1 77 ? 7.129 -11.356 -6.677 1.00 86.56 77 GLY A O 1
ATOM 558 N N . LYS A 1 78 ? 7.181 -9.370 -7.686 1.00 71.62 78 LYS A N 1
ATOM 559 C CA . LYS A 1 78 ? 8.132 -9.809 -8.716 1.00 71.62 78 LYS A CA 1
ATOM 560 C C . LYS A 1 78 ? 9.539 -9.879 -8.119 1.00 71.62 78 LYS A C 1
ATOM 562 O O . LYS A 1 78 ? 10.156 -8.836 -7.915 1.00 71.62 78 LYS A O 1
ATOM 567 N N . ASP A 1 79 ? 10.071 -11.088 -7.948 1.00 56.00 79 ASP A N 1
ATOM 568 C CA . ASP A 1 79 ? 11.507 -11.276 -7.738 1.00 56.00 79 ASP A CA 1
ATOM 569 C C . ASP A 1 79 ? 12.202 -11.449 -9.090 1.00 56.00 79 ASP A C 1
ATOM 571 O O . ASP A 1 79 ? 11.911 -12.376 -9.853 1.00 56.00 79 ASP A O 1
ATOM 575 N N . SER A 1 80 ? 13.131 -10.549 -9.388 1.00 46.03 80 SER A N 1
ATOM 576 C CA . SER A 1 80 ? 14.171 -10.838 -10.363 1.00 46.03 80 SER A CA 1
ATOM 577 C C . SER A 1 80 ? 15.491 -10.199 -9.934 1.00 46.03 80 SER A C 1
ATOM 579 O O . SER A 1 80 ? 15.918 -9.200 -10.507 1.00 46.03 80 SER A O 1
ATOM 581 N N . GLY A 1 81 ? 16.144 -10.785 -8.928 1.00 49.56 81 GLY A N 1
ATOM 582 C CA . GLY A 1 81 ? 17.610 -10.914 -8.882 1.00 49.56 81 GLY A CA 1
ATOM 583 C C . GLY A 1 81 ? 18.452 -9.629 -8.835 1.00 49.56 81 GLY A C 1
ATOM 584 O O . GLY A 1 81 ? 19.586 -9.635 -9.314 1.00 49.56 81 GLY A O 1
ATOM 585 N N . GLY A 1 82 ? 17.939 -8.539 -8.264 1.00 48.09 82 GLY A N 1
ATOM 586 C CA . GLY A 1 82 ? 18.659 -7.271 -8.069 1.00 48.09 82 GLY A CA 1
ATOM 587 C C . GLY A 1 82 ? 18.593 -6.745 -6.628 1.00 48.09 82 GLY A C 1
ATOM 588 O O . GLY A 1 82 ? 17.826 -7.240 -5.809 1.00 48.09 82 GLY A O 1
ATOM 589 N N . ARG A 1 83 ? 19.395 -5.719 -6.305 1.00 45.53 83 ARG A N 1
ATOM 590 C CA . ARG A 1 83 ? 19.249 -4.952 -5.048 1.00 45.53 83 ARG A CA 1
ATOM 591 C C . ARG A 1 83 ? 18.004 -4.059 -5.175 1.00 45.53 83 ARG A C 1
ATOM 593 O O . ARG A 1 83 ? 17.924 -3.321 -6.158 1.00 45.53 83 ARG A O 1
ATOM 600 N N . GLY A 1 84 ? 17.041 -4.157 -4.253 1.00 50.75 84 GLY A N 1
ATOM 601 C CA . GLY A 1 84 ? 15.748 -3.452 -4.340 1.00 50.75 84 GLY A CA 1
ATOM 602 C C . GLY A 1 84 ? 14.484 -4.296 -4.101 1.00 50.75 84 GLY A C 1
ATOM 603 O O . GLY A 1 84 ? 13.379 -3.752 -4.140 1.00 50.75 84 GLY A O 1
ATOM 604 N N . HIS A 1 85 ? 14.589 -5.614 -3.898 1.00 61.69 85 HIS A N 1
ATOM 605 C CA . HIS A 1 85 ? 13.422 -6.507 -3.852 1.00 61.69 85 HIS A CA 1
ATOM 606 C C . HIS A 1 85 ? 13.177 -7.034 -2.437 1.00 61.69 85 HIS A C 1
ATOM 608 O O . HIS A 1 85 ? 13.762 -8.016 -2.002 1.00 61.69 85 HIS A O 1
ATOM 614 N N . ASN A 1 86 ? 12.289 -6.350 -1.718 1.00 62.34 86 ASN A N 1
ATOM 615 C CA . ASN A 1 86 ? 11.905 -6.669 -0.341 1.00 62.34 86 ASN A CA 1
ATOM 616 C C . ASN A 1 86 ? 10.689 -7.620 -0.259 1.00 62.34 86 ASN A C 1
ATOM 618 O O . ASN A 1 86 ? 9.910 -7.544 0.695 1.00 62.34 86 ASN A O 1
ATOM 622 N N . ASP A 1 87 ? 10.454 -8.425 -1.294 1.00 78.31 87 ASP A N 1
ATOM 623 C CA . ASP A 1 87 ? 9.335 -9.371 -1.340 1.00 78.31 87 ASP A CA 1
ATOM 624 C C . ASP A 1 87 ? 9.715 -10.670 -0.625 1.00 78.31 87 ASP A C 1
ATOM 626 O O . ASP A 1 87 ? 10.847 -11.134 -0.732 1.00 78.31 87 ASP A O 1
ATOM 630 N N . ASP A 1 88 ? 8.768 -11.253 0.107 1.00 80.19 88 ASP A N 1
ATOM 631 C CA . ASP A 1 88 ? 8.994 -12.499 0.844 1.00 80.19 88 ASP A CA 1
ATOM 632 C C . ASP A 1 88 ? 8.859 -13.713 -0.088 1.00 80.19 88 ASP A C 1
ATOM 634 O O . ASP A 1 88 ? 9.553 -14.715 0.082 1.00 80.19 88 ASP A O 1
ATOM 638 N N . LEU A 1 89 ? 7.960 -13.627 -1.079 1.00 85.38 89 LEU A N 1
ATOM 639 C CA . LEU A 1 89 ? 7.718 -14.669 -2.077 1.00 85.38 89 LEU A CA 1
ATOM 640 C C . LEU A 1 89 ? 7.530 -14.090 -3.483 1.00 85.38 89 LEU A C 1
ATOM 642 O O . LEU A 1 89 ? 6.912 -13.042 -3.678 1.00 85.38 89 LEU A O 1
ATOM 646 N N . SER A 1 90 ? 8.030 -14.821 -4.481 1.00 82.12 90 SER A N 1
ATOM 647 C CA . SER A 1 90 ? 8.008 -14.382 -5.877 1.00 82.12 90 SER A CA 1
ATOM 648 C C . SER A 1 90 ? 6.704 -14.726 -6.607 1.00 82.12 90 SER A C 1
ATOM 650 O O . SER A 1 90 ? 6.145 -15.815 -6.468 1.00 82.12 90 SER A O 1
ATOM 652 N N . LEU A 1 91 ? 6.267 -13.796 -7.450 1.00 84.56 91 LEU A N 1
ATOM 653 C CA . LEU A 1 91 ? 5.291 -13.938 -8.520 1.00 84.56 91 LEU A CA 1
ATOM 654 C C . LEU A 1 91 ? 6.022 -13.777 -9.849 1.00 84.56 91 LEU A C 1
ATOM 656 O O . LEU A 1 91 ? 6.755 -12.807 -10.053 1.00 84.56 91 LEU A O 1
ATOM 660 N N . THR A 1 92 ? 5.778 -14.673 -10.801 1.00 85.06 92 THR A N 1
ATOM 661 C CA . THR A 1 92 ? 6.335 -14.492 -12.145 1.00 85.06 92 THR A CA 1
ATOM 662 C C . THR A 1 92 ? 5.462 -13.513 -12.920 1.00 85.06 92 THR A C 1
ATOM 664 O O . THR A 1 92 ? 4.271 -13.759 -13.117 1.00 85.06 92 THR A O 1
ATOM 667 N N . SER A 1 93 ? 6.032 -12.394 -13.365 1.00 78.75 93 SER A N 1
ATOM 668 C CA . SER A 1 93 ? 5.301 -11.443 -14.200 1.00 78.75 93 SER A CA 1
ATOM 669 C C . SER A 1 93 ? 5.268 -11.898 -15.656 1.00 78.75 93 SER A C 1
ATOM 671 O O . SER A 1 93 ? 6.255 -12.391 -16.202 1.00 78.75 93 SER A O 1
ATOM 673 N N . ASN A 1 94 ? 4.134 -11.672 -16.312 1.00 85.19 94 ASN A N 1
ATOM 674 C CA . ASN A 1 94 ? 4.019 -11.809 -17.757 1.00 85.19 94 ASN A CA 1
ATOM 675 C C . ASN A 1 94 ? 4.281 -10.442 -18.380 1.00 85.19 94 ASN A C 1
ATOM 677 O O . ASN A 1 94 ? 3.346 -9.721 -18.745 1.00 85.19 94 ASN A O 1
ATOM 681 N N . ASP A 1 95 ? 5.550 -10.047 -18.452 1.00 84.94 95 ASP A N 1
ATOM 682 C CA . ASP A 1 95 ? 5.921 -8.793 -19.107 1.00 84.94 95 ASP A CA 1
ATOM 683 C C . ASP A 1 95 ? 5.356 -8.777 -20.543 1.00 84.94 95 ASP A C 1
ATOM 685 O O . ASP A 1 95 ? 5.198 -9.819 -21.184 1.00 84.94 95 ASP A O 1
ATOM 689 N N . HIS A 1 96 ? 4.978 -7.594 -21.025 1.00 86.25 96 HIS A N 1
ATOM 690 C CA . HIS A 1 96 ? 4.261 -7.354 -22.287 1.00 86.25 96 HIS A CA 1
ATOM 691 C C . HIS A 1 96 ? 2.766 -7.693 -22.304 1.00 86.25 96 HIS A C 1
ATOM 693 O O . HIS A 1 96 ? 2.070 -7.285 -23.230 1.00 86.25 96 HIS A O 1
ATOM 699 N N . SER A 1 97 ? 2.226 -8.345 -21.271 1.00 87.12 97 SER A N 1
ATOM 700 C CA . SER A 1 97 ? 0.793 -8.686 -21.244 1.00 87.12 97 SER A CA 1
ATOM 701 C C . SER A 1 97 ? -0.136 -7.484 -21.040 1.00 87.12 97 SER A C 1
ATOM 703 O O . SER A 1 97 ? -1.340 -7.599 -21.222 1.00 87.12 97 SER A O 1
ATOM 705 N N . ALA A 1 98 ? 0.381 -6.315 -20.668 1.00 86.75 98 ALA A N 1
ATOM 706 C CA . ALA A 1 98 ? -0.416 -5.091 -20.583 1.00 86.75 98 ALA A CA 1
ATOM 707 C C . ALA A 1 98 ? -0.318 -4.214 -21.842 1.00 86.75 98 ALA A C 1
ATOM 709 O O . ALA A 1 98 ? -1.272 -3.536 -22.219 1.00 86.75 98 ALA A O 1
ATOM 710 N N . ALA A 1 99 ? 0.867 -4.180 -22.451 1.00 83.31 99 ALA A N 1
ATOM 711 C CA . ALA A 1 99 ? 1.188 -3.488 -23.691 1.00 83.31 99 ALA A CA 1
ATOM 712 C C . ALA A 1 99 ? 2.552 -3.981 -24.193 1.00 83.31 99 ALA A C 1
ATOM 714 O O . ALA A 1 99 ? 3.424 -4.316 -23.389 1.00 83.31 99 ALA A O 1
ATOM 715 N N . THR A 1 100 ? 2.770 -3.952 -25.507 1.00 79.06 100 THR A N 1
ATOM 716 C CA . THR A 1 100 ? 4.04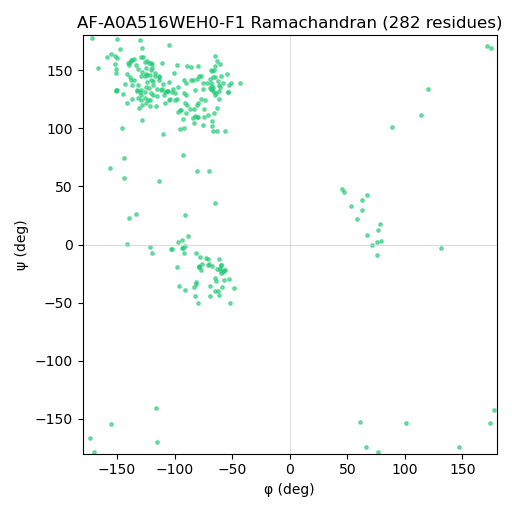7 -4.331 -26.126 1.00 79.06 100 THR A CA 1
ATOM 717 C C . THR A 1 100 ? 5.218 -3.558 -25.515 1.00 79.06 100 THR A C 1
ATOM 719 O O . THR A 1 100 ? 5.159 -2.338 -25.378 1.00 79.06 100 THR A O 1
ATOM 722 N N . GLY A 1 101 ? 6.283 -4.266 -25.134 1.00 71.81 101 GLY A N 1
ATOM 723 C CA . GLY A 1 101 ? 7.475 -3.678 -24.506 1.00 71.81 101 GLY A CA 1
ATOM 724 C C . GLY A 1 101 ? 7.297 -3.186 -23.058 1.00 71.81 101 GLY A C 1
ATOM 725 O O . GLY A 1 101 ? 8.254 -2.682 -22.478 1.00 71.81 101 GLY A O 1
ATOM 726 N N . ALA A 1 102 ? 6.104 -3.301 -22.455 1.00 79.19 102 ALA A N 1
ATOM 727 C CA . ALA A 1 102 ? 5.859 -2.812 -21.100 1.00 79.19 102 ALA A CA 1
ATOM 728 C C . ALA A 1 102 ? 6.137 -3.881 -20.023 1.00 79.19 102 ALA A C 1
ATOM 730 O O . ALA A 1 102 ? 5.551 -4.968 -20.085 1.00 79.19 102 ALA A O 1
ATOM 731 N N . PRO A 1 103 ? 6.944 -3.571 -18.990 1.00 81.94 103 PRO A N 1
ATOM 732 C CA . PRO A 1 103 ? 7.048 -4.424 -17.814 1.00 81.94 103 PRO A CA 1
ATOM 733 C C . PRO A 1 103 ? 5.735 -4.402 -17.026 1.00 81.94 103 PRO A C 1
ATOM 735 O O . PRO A 1 103 ? 5.022 -3.390 -17.017 1.00 81.94 103 PRO A O 1
ATOM 738 N N . VAL A 1 104 ? 5.440 -5.506 -16.342 1.00 84.44 104 VAL A N 1
ATOM 739 C CA . VAL A 1 104 ? 4.271 -5.641 -15.467 1.00 84.44 104 VAL A CA 1
ATOM 740 C C . VAL A 1 104 ? 4.742 -5.991 -14.064 1.00 84.44 104 VAL A C 1
ATOM 742 O O . VAL A 1 104 ? 5.584 -6.867 -13.878 1.00 84.44 104 VAL A O 1
ATOM 745 N N . VAL A 1 105 ? 4.182 -5.315 -13.066 1.00 85.81 105 VAL A N 1
ATOM 746 C CA . VAL A 1 105 ? 4.442 -5.603 -11.655 1.00 85.81 105 VAL A CA 1
ATOM 747 C C . VAL A 1 105 ? 3.118 -5.753 -10.934 1.00 85.81 105 VAL A C 1
ATOM 749 O O . VAL A 1 105 ? 2.220 -4.922 -11.080 1.00 85.81 105 VAL A O 1
ATOM 752 N N . TYR A 1 106 ? 3.022 -6.813 -10.145 1.00 89.94 106 TYR A N 1
ATOM 753 C CA . TYR A 1 106 ? 1.989 -7.005 -9.145 1.00 89.94 106 TYR A CA 1
ATOM 754 C C . TYR A 1 106 ? 2.672 -7.247 -7.808 1.00 89.94 106 TYR A C 1
ATOM 756 O O . TYR A 1 106 ? 3.629 -8.019 -7.750 1.00 89.94 106 TYR A O 1
ATOM 764 N N . ARG A 1 107 ? 2.174 -6.603 -6.753 1.00 91.50 107 ARG A N 1
ATOM 765 C CA . ARG A 1 107 ? 2.534 -6.915 -5.371 1.00 91.50 107 ARG A CA 1
ATOM 766 C C . ARG A 1 107 ? 1.279 -7.045 -4.530 1.00 91.50 107 ARG A C 1
ATOM 768 O O . ARG A 1 107 ? 0.361 -6.232 -4.657 1.00 91.50 107 ARG A O 1
ATOM 775 N N . PHE A 1 108 ? 1.256 -8.057 -3.679 1.00 94.12 108 PHE A N 1
ATOM 776 C CA . PHE A 1 108 ? 0.140 -8.370 -2.802 1.00 94.12 108 PHE A CA 1
ATOM 777 C C . PHE A 1 108 ? 0.653 -8.552 -1.387 1.00 94.12 108 PHE A C 1
ATOM 779 O O . PHE A 1 108 ? 1.575 -9.330 -1.157 1.00 94.12 108 PHE A O 1
ATOM 786 N N . TYR A 1 109 ? 0.003 -7.899 -0.436 1.00 95.38 109 TYR A N 1
ATOM 787 C CA . TYR A 1 109 ? 0.152 -8.225 0.973 1.00 95.38 109 TYR A CA 1
ATOM 788 C C . TYR A 1 109 ? -1.219 -8.534 1.538 1.00 95.38 109 TYR A C 1
ATOM 790 O O . TYR A 1 109 ? -2.131 -7.712 1.436 1.00 95.38 109 TYR A O 1
ATOM 798 N N . ARG A 1 110 ? -1.369 -9.715 2.125 1.00 95.25 110 ARG A N 1
ATOM 799 C CA . ARG A 1 110 ? -2.614 -10.154 2.746 1.00 95.25 110 ARG A CA 1
ATOM 800 C C . ARG A 1 110 ? -2.424 -10.300 4.251 1.00 95.25 110 ARG A C 1
ATOM 802 O O . ARG A 1 110 ? -1.393 -10.775 4.702 1.00 95.25 110 ARG A O 1
ATOM 809 N N . GLN A 1 111 ? -3.460 -9.972 5.004 1.00 96.44 111 GLN A N 1
ATOM 810 C CA . GLN A 1 111 ? -3.663 -10.311 6.407 1.00 96.44 111 GLN A CA 1
ATOM 811 C C . GLN A 1 111 ? -4.884 -11.246 6.547 1.00 96.44 111 GLN A C 1
ATOM 813 O O . GLN A 1 111 ? -5.426 -11.746 5.557 1.00 96.44 111 GLN A O 1
ATOM 818 N N . ASN A 1 112 ? -5.347 -11.509 7.765 1.00 96.38 112 ASN A N 1
ATOM 819 C CA . ASN A 1 112 ? -6.489 -12.398 7.977 1.00 96.38 112 ASN A CA 1
ATOM 820 C C . ASN A 1 112 ? -7.805 -11.788 7.474 1.00 96.38 112 ASN A C 1
ATOM 822 O O . ASN A 1 112 ? -8.637 -12.520 6.939 1.00 96.38 112 ASN A O 1
ATOM 826 N N . TYR A 1 113 ? -7.980 -10.471 7.605 1.00 96.56 113 TYR A N 1
ATOM 827 C CA . TYR A 1 113 ? -9.228 -9.757 7.303 1.00 96.56 113 TYR A CA 1
ATOM 828 C C . TYR A 1 113 ? -9.090 -8.670 6.236 1.00 96.56 113 TYR A C 1
ATOM 830 O O . TYR A 1 113 ? -10.088 -8.037 5.892 1.00 96.56 113 TYR A O 1
ATOM 838 N N . SER A 1 114 ? -7.888 -8.430 5.719 1.00 96.81 114 SER A N 1
ATOM 839 C CA . SER A 1 114 ? -7.608 -7.369 4.756 1.00 96.81 114 SER A CA 1
ATOM 840 C C . SER A 1 114 ? -6.461 -7.727 3.818 1.00 96.81 114 SER A C 1
ATOM 842 O O . SER A 1 114 ? -5.659 -8.616 4.095 1.00 96.81 114 SER A O 1
ATOM 844 N N . ALA A 1 115 ? -6.373 -7.045 2.683 1.00 96.62 115 ALA A N 1
ATOM 845 C CA . ALA A 1 115 ? -5.262 -7.153 1.755 1.00 96.62 115 ALA A CA 1
ATOM 846 C C . ALA A 1 115 ? -5.058 -5.845 0.990 1.00 96.62 115 ALA A C 1
ATOM 848 O O . ALA A 1 11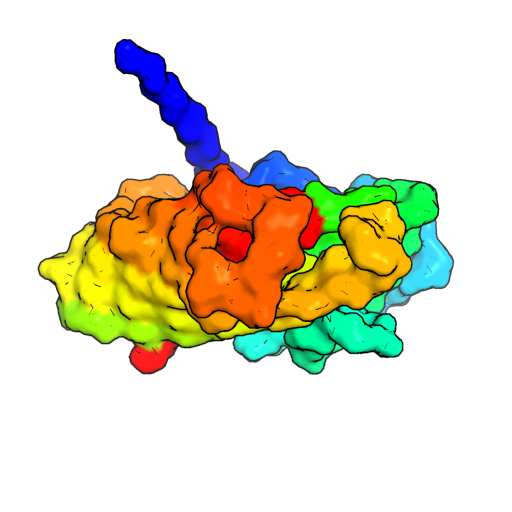5 ? -6.012 -5.118 0.708 1.00 96.62 115 ALA A O 1
ATOM 849 N N . ALA A 1 116 ? -3.815 -5.585 0.603 1.00 95.50 116 ALA A N 1
ATOM 850 C CA . ALA A 1 116 ? -3.435 -4.482 -0.263 1.00 95.50 116 ALA A CA 1
ATOM 851 C C . ALA A 1 116 ? -2.784 -5.009 -1.545 1.00 95.50 116 ALA A C 1
ATOM 853 O O . ALA A 1 116 ? -2.000 -5.961 -1.524 1.00 95.50 116 ALA A O 1
ATOM 854 N N . VAL A 1 117 ? -3.115 -4.370 -2.665 1.00 93.81 117 VAL A N 1
ATOM 855 C CA . VAL A 1 117 ? -2.652 -4.740 -4.002 1.00 93.81 117 VAL A CA 1
ATOM 856 C C . VAL A 1 117 ? -2.078 -3.521 -4.697 1.00 93.81 117 VAL A C 1
ATOM 858 O O . VAL A 1 117 ? -2.765 -2.516 -4.893 1.00 93.81 117 VAL A O 1
ATOM 861 N N . VAL A 1 118 ? -0.833 -3.643 -5.134 1.00 91.19 118 VAL A N 1
ATOM 862 C CA . VAL A 1 118 ? -0.142 -2.660 -5.966 1.00 91.19 118 VAL A CA 1
ATOM 863 C C . VAL A 1 118 ? 0.039 -3.276 -7.348 1.00 91.19 118 VAL A C 1
ATOM 865 O O . VAL A 1 118 ? 0.429 -4.437 -7.475 1.00 91.19 118 VAL A O 1
ATOM 868 N N . ASN A 1 119 ? -0.267 -2.517 -8.398 1.00 89.00 119 ASN A N 1
ATOM 869 C CA . ASN A 1 119 ? -0.022 -2.958 -9.768 1.00 89.00 119 ASN A CA 1
ATOM 870 C C . ASN A 1 119 ? 0.427 -1.801 -10.658 1.00 89.00 119 ASN A C 1
ATOM 872 O O . ASN A 1 119 ? -0.120 -0.696 -10.614 1.00 89.00 119 ASN A O 1
ATOM 876 N N . LEU A 1 120 ? 1.415 -2.097 -11.496 1.00 81.62 120 LEU A N 1
ATOM 877 C CA . LEU A 1 120 ? 1.989 -1.184 -12.470 1.00 81.62 120 LEU A CA 1
ATOM 878 C C . LEU A 1 120 ? 2.159 -1.880 -13.814 1.00 81.62 120 LEU A C 1
ATOM 880 O O . LEU A 1 120 ? 2.607 -3.020 -13.907 1.00 81.62 120 LEU A O 1
ATOM 884 N N . SER A 1 121 ? 1.887 -1.111 -14.862 1.00 74.06 121 SER A N 1
ATOM 885 C CA . SER A 1 121 ? 2.378 -1.375 -16.204 1.00 74.06 121 SER A CA 1
ATOM 886 C C . SER A 1 121 ? 2.557 -0.055 -16.958 1.00 74.06 121 SER A C 1
ATOM 888 O O . SER A 1 121 ? 1.619 0.744 -16.999 1.00 74.06 121 SER A O 1
ATOM 890 N N . ARG A 1 122 ? 3.721 0.079 -17.616 1.00 62.38 122 ARG A N 1
ATOM 891 C CA . ARG A 1 122 ? 4.204 1.099 -18.584 1.00 62.38 122 ARG A CA 1
ATOM 892 C C . ARG A 1 122 ? 5.465 1.846 -18.136 1.00 62.38 122 ARG A C 1
ATOM 894 O O . ARG A 1 122 ? 5.583 2.310 -17.008 1.00 62.38 122 ARG A O 1
ATOM 901 N N . GLY A 1 123 ? 6.391 1.951 -19.093 1.00 53.28 123 GLY A N 1
ATOM 902 C CA . GLY A 1 123 ? 7.798 2.327 -18.944 1.00 53.28 123 GLY A CA 1
ATOM 903 C C . GLY A 1 123 ? 8.098 3.818 -18.832 1.00 53.28 123 GLY A C 1
ATOM 904 O O . GLY A 1 123 ? 8.842 4.360 -19.638 1.00 53.28 123 GLY A O 1
ATOM 905 N N . THR A 1 124 ? 7.596 4.457 -17.785 1.00 46.62 124 THR A N 1
ATOM 906 C CA . THR A 1 124 ? 8.287 5.598 -17.175 1.00 46.62 124 THR A CA 1
ATOM 907 C C . THR A 1 124 ? 8.169 5.386 -15.679 1.00 46.62 124 THR A C 1
ATOM 909 O O . THR A 1 124 ? 7.058 5.184 -15.194 1.00 46.62 124 THR A O 1
ATOM 912 N N . GLU A 1 125 ? 9.284 5.372 -14.968 1.00 50.19 125 GLU A N 1
ATOM 913 C CA . GLU A 1 125 ? 9.444 5.024 -13.548 1.00 50.19 125 GLU A CA 1
ATOM 914 C C . GLU A 1 125 ? 8.745 5.993 -12.555 1.00 50.19 125 GLU A C 1
ATOM 916 O O . GLU A 1 125 ? 9.265 6.291 -11.488 1.00 50.19 125 GLU A O 1
ATOM 921 N N . ALA A 1 126 ? 7.576 6.525 -12.912 1.00 48.00 126 ALA A N 1
ATOM 922 C CA . ALA A 1 126 ? 6.891 7.627 -12.244 1.00 48.00 126 ALA A CA 1
ATOM 923 C C . ALA A 1 126 ? 5.391 7.352 -12.010 1.00 48.00 126 ALA A C 1
ATOM 925 O O . ALA A 1 126 ? 4.581 8.273 -12.005 1.00 48.00 126 ALA A O 1
ATOM 926 N N . ARG A 1 127 ? 4.966 6.083 -11.898 1.00 59.06 127 ARG A N 1
ATOM 927 C CA . ARG A 1 127 ? 3.538 5.723 -11.751 1.00 59.06 127 ARG A CA 1
ATOM 928 C C . ARG A 1 127 ? 3.307 4.527 -10.819 1.00 59.06 127 ARG A C 1
ATOM 930 O O . ARG A 1 127 ? 2.745 3.513 -11.223 1.00 59.06 127 ARG A O 1
ATOM 937 N N . HIS A 1 128 ? 3.757 4.615 -9.570 1.00 69.81 128 HIS A N 1
ATOM 938 C CA . HIS A 1 128 ? 3.458 3.596 -8.554 1.00 69.81 128 HIS A CA 1
ATOM 939 C C . HIS A 1 128 ? 2.050 3.813 -7.992 1.00 69.81 128 HIS A C 1
ATOM 941 O O . HIS A 1 128 ? 1.764 4.892 -7.476 1.00 69.81 128 HIS A O 1
ATOM 947 N N . PHE A 1 129 ? 1.180 2.800 -8.101 1.00 77.81 129 PHE A N 1
ATOM 948 C CA . PHE A 1 129 ? -0.208 2.893 -7.644 1.00 77.81 129 PHE A CA 1
ATOM 949 C C . PHE A 1 129 ? -0.641 1.696 -6.796 1.00 77.81 129 PHE A C 1
ATOM 951 O O . PHE A 1 129 ? -0.602 0.549 -7.251 1.00 77.81 129 PHE A O 1
ATOM 958 N N . VAL A 1 130 ? -1.154 1.987 -5.603 1.00 89.44 130 VAL A N 1
ATOM 959 C CA . VAL A 1 130 ? -2.048 1.114 -4.851 1.00 89.44 130 VAL A CA 1
ATOM 960 C C . VAL A 1 130 ? -3.328 1.016 -5.665 1.00 89.44 130 VAL A C 1
ATOM 962 O O . VAL A 1 130 ? -4.027 2.008 -5.871 1.00 89.44 130 VAL A O 1
ATOM 965 N N . LYS A 1 131 ? -3.615 -0.174 -6.188 1.00 89.38 131 LYS A N 1
ATOM 966 C CA . LYS A 1 131 ? -4.861 -0.420 -6.915 1.00 89.38 131 LYS A CA 1
ATOM 967 C C . LYS A 1 131 ? -5.990 -0.647 -5.943 1.00 89.38 131 LYS A C 1
ATOM 969 O O . LYS A 1 131 ? -7.018 0.013 -6.072 1.00 89.38 131 LYS A O 1
ATOM 974 N N . SER A 1 132 ? -5.773 -1.535 -4.976 1.00 91.00 132 SER A N 1
ATOM 975 C CA . SER A 1 132 ? -6.835 -1.919 -4.062 1.00 91.00 132 SER A CA 1
ATOM 976 C C . SER A 1 132 ? -6.386 -2.122 -2.635 1.00 91.00 132 SER A C 1
ATOM 978 O O . SER A 1 132 ? -5.297 -2.630 -2.382 1.00 91.00 132 SER A O 1
ATOM 980 N N . VAL A 1 133 ? -7.295 -1.784 -1.728 1.00 93.62 133 VAL A N 1
ATOM 981 C CA . VAL A 1 133 ? -7.271 -2.145 -0.314 1.00 93.62 133 VAL A CA 1
ATOM 982 C C . VAL A 1 133 ? -8.631 -2.748 0.001 1.00 93.62 133 VAL A C 1
ATOM 984 O O . VAL A 1 133 ? -9.645 -2.052 0.007 1.00 93.62 133 VAL A O 1
ATOM 987 N N . VAL A 1 134 ? -8.668 -4.059 0.194 1.00 93.75 134 VAL A N 1
ATOM 988 C CA . VAL A 1 134 ? -9.903 -4.829 0.383 1.00 93.75 134 VAL A CA 1
ATOM 989 C C . VAL A 1 134 ? -9.884 -5.511 1.737 1.00 93.75 134 VAL A C 1
ATOM 991 O O . VAL A 1 134 ? -8.819 -5.774 2.285 1.00 93.75 134 VAL A O 1
ATOM 994 N N . GLY A 1 135 ? -11.056 -5.818 2.279 1.00 94.25 135 GLY A N 1
ATOM 995 C CA . GLY A 1 135 ? -11.149 -6.519 3.548 1.00 94.25 135 GLY A CA 1
ATOM 996 C C . GLY A 1 135 ? -12.564 -6.597 4.093 1.00 94.25 135 GLY A C 1
ATOM 997 O O . GLY A 1 135 ? -13.485 -5.945 3.598 1.00 94.25 135 GLY A O 1
ATOM 998 N N . GLN A 1 136 ? -12.724 -7.380 5.152 1.00 95.00 136 GLN A N 1
ATOM 999 C CA . GLN A 1 136 ? -13.930 -7.400 5.966 1.00 95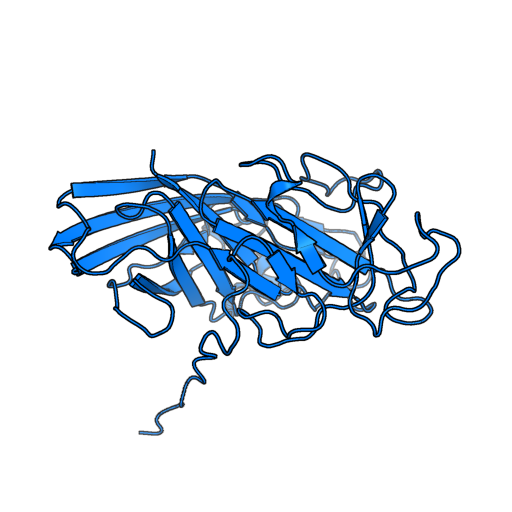.00 136 GLN A CA 1
ATOM 1000 C C . GLN A 1 136 ? -13.950 -6.155 6.854 1.00 95.00 136 GLN A C 1
ATOM 1002 O O . GLN A 1 136 ? -13.228 -6.097 7.844 1.00 95.00 136 GLN A O 1
ATOM 1007 N N . GLN A 1 137 ? -14.748 -5.146 6.509 1.00 94.44 137 GLN A N 1
ATOM 1008 C CA . GLN A 1 137 ? -14.819 -3.895 7.274 1.00 94.44 137 GLN A CA 1
ATOM 1009 C C . GLN A 1 137 ? -15.215 -4.141 8.740 1.00 94.44 137 GLN A C 1
ATOM 1011 O O . GLN A 1 137 ? -16.109 -4.940 9.031 1.00 94.44 137 GLN A O 1
ATOM 1016 N N . THR A 1 138 ? -14.571 -3.424 9.666 1.00 95.44 138 THR A N 1
ATOM 1017 C CA . THR A 1 138 ? -14.968 -3.432 11.082 1.00 95.44 138 THR A CA 1
ATOM 1018 C C . THR A 1 138 ? -16.347 -2.796 11.236 1.00 95.44 138 THR A C 1
ATOM 1020 O O . THR A 1 138 ? -16.583 -1.686 10.756 1.00 95.44 138 THR A O 1
ATOM 1023 N N . ALA A 1 139 ? -17.249 -3.468 11.951 1.00 92.81 139 ALA A N 1
ATOM 1024 C CA . ALA A 1 139 ? -18.575 -2.934 12.236 1.00 92.81 139 ALA A CA 1
ATOM 1025 C C . ALA A 1 139 ? -18.513 -1.722 13.186 1.00 92.81 139 ALA A C 1
ATOM 1027 O O . ALA A 1 139 ? -17.849 -1.757 14.227 1.00 92.81 139 ALA A O 1
ATOM 1028 N N . ALA A 1 140 ? -19.247 -0.658 12.853 1.00 90.56 140 ALA A N 1
ATOM 1029 C CA . ALA A 1 140 ? -19.398 0.505 13.724 1.00 90.56 140 ALA A CA 1
ATOM 1030 C C . ALA A 1 140 ? -20.023 0.111 15.075 1.00 90.56 140 ALA A C 1
ATOM 1032 O O . ALA A 1 140 ? -20.866 -0.783 15.142 1.00 90.56 140 ALA A O 1
ATOM 1033 N N . GLY A 1 141 ? -19.608 0.771 16.157 1.00 90.94 141 GLY A N 1
ATOM 1034 C CA . GLY A 1 141 ? -20.106 0.497 17.505 1.00 90.94 141 GLY A CA 1
ATOM 1035 C C . GLY A 1 141 ? -19.488 -0.727 18.190 1.00 90.94 141 GLY A C 1
ATOM 1036 O O . GLY A 1 141 ? -19.894 -1.055 19.300 1.00 90.94 141 GLY A O 1
ATOM 1037 N N . THR A 1 142 ? -18.520 -1.402 17.560 1.00 93.19 142 THR A N 1
ATOM 1038 C CA . THR A 1 142 ? -17.877 -2.605 18.126 1.00 93.19 142 THR A CA 1
ATOM 1039 C C . THR A 1 142 ? -16.497 -2.351 18.729 1.00 93.19 142 THR A C 1
ATOM 1041 O O . THR A 1 142 ? -15.903 -3.273 19.289 1.00 93.19 142 THR A O 1
ATOM 1044 N N . LEU A 1 143 ? -15.972 -1.125 18.634 1.00 94.12 143 LEU A N 1
ATOM 1045 C CA . LEU A 1 143 ? -14.675 -0.796 19.219 1.00 94.12 143 LEU A CA 1
ATOM 1046 C C . LEU A 1 143 ? -14.769 -0.729 20.749 1.00 94.12 143 LEU A C 1
ATOM 1048 O O . LEU A 1 143 ? -15.710 -0.175 21.314 1.00 94.12 143 LEU A O 1
ATOM 1052 N N . VAL A 1 144 ? -13.755 -1.268 21.416 1.00 92.75 144 VAL A N 1
ATOM 1053 C CA . VAL A 1 144 ? -13.600 -1.245 22.876 1.00 92.75 144 VAL A CA 1
ATOM 1054 C C . VAL A 1 144 ? -12.592 -0.167 23.268 1.00 92.75 144 VAL A C 1
ATOM 1056 O O . VAL A 1 144 ? -11.515 -0.097 22.678 1.00 92.75 144 VAL A O 1
ATOM 1059 N N . ASN A 1 145 ? -12.911 0.644 24.277 1.00 93.69 145 ASN A N 1
ATOM 1060 C CA . ASN A 1 145 ? -12.012 1.690 24.769 1.00 93.69 145 ASN A CA 1
ATOM 1061 C C . ASN A 1 145 ? -10.617 1.146 25.108 1.00 93.69 145 ASN A C 1
ATOM 1063 O O . ASN A 1 145 ? -10.483 0.100 25.743 1.00 93.69 145 ASN A O 1
ATOM 1067 N N . GLY A 1 146 ? -9.583 1.886 24.711 1.00 93.94 146 GLY A N 1
ATOM 1068 C CA . GLY A 1 146 ? -8.188 1.507 24.916 1.00 93.94 146 GLY A CA 1
ATOM 1069 C C . GLY A 1 146 ? -7.278 1.983 23.789 1.00 93.94 146 GLY A C 1
ATOM 1070 O O . GLY A 1 146 ? -7.710 2.691 22.880 1.00 93.94 146 GLY A O 1
ATOM 1071 N N . THR A 1 147 ? -6.013 1.577 23.851 1.00 96.12 147 THR A N 1
ATOM 1072 C CA . THR A 1 147 ? -5.015 1.871 22.816 1.00 96.12 147 THR A CA 1
ATOM 1073 C C 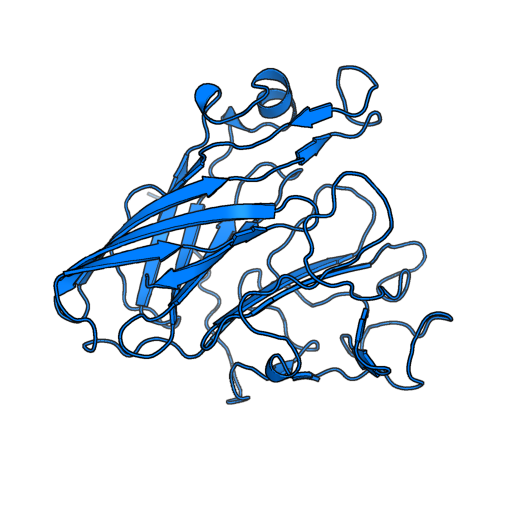. THR A 1 147 ? -4.778 0.635 21.969 1.00 96.12 147 THR A C 1
ATOM 1075 O O . THR A 1 147 ? -4.484 -0.435 22.501 1.00 96.12 147 THR A O 1
ATOM 1078 N N . TYR A 1 148 ? -4.927 0.763 20.655 1.00 97.50 148 TYR A N 1
ATOM 1079 C CA . TYR A 1 148 ? -4.657 -0.298 19.693 1.00 97.50 148 TYR A CA 1
ATOM 1080 C C . TYR A 1 148 ? -3.386 0.073 18.942 1.00 97.50 148 TYR A C 1
ATOM 1082 O O . TYR A 1 148 ? -3.329 1.131 18.319 1.00 97.50 148 TYR A O 1
ATOM 1090 N N . ASN A 1 149 ? -2.374 -0.786 19.005 1.00 98.31 149 ASN A N 1
ATOM 1091 C CA . ASN A 1 149 ? -1.135 -0.598 18.265 1.00 98.31 149 ASN A CA 1
ATOM 1092 C C . ASN A 1 149 ? -1.134 -1.556 17.085 1.00 98.31 149 ASN A C 1
ATOM 1094 O O . ASN A 1 149 ? -1.286 -2.757 17.271 1.00 98.31 149 ASN A O 1
ATOM 1098 N N . TYR A 1 150 ? -0.971 -1.024 15.886 1.00 98.69 150 TYR A N 1
ATOM 1099 C CA . TYR A 1 150 ? -0.870 -1.781 14.654 1.00 98.69 150 TYR A CA 1
ATOM 1100 C C . TYR A 1 150 ? 0.574 -1.763 14.184 1.00 98.69 150 TYR A C 1
ATOM 1102 O O . TYR A 1 150 ? 1.179 -0.692 14.115 1.00 98.69 150 TYR A O 1
ATOM 1110 N N . ALA A 1 151 ? 1.092 -2.932 13.827 1.00 98.38 151 ALA A N 1
ATOM 1111 C CA . ALA A 1 151 ? 2.379 -3.080 13.165 1.00 98.38 151 ALA A CA 1
ATOM 1112 C C . ALA A 1 151 ? 2.201 -3.883 11.876 1.00 98.38 151 ALA A C 1
ATOM 1114 O O . ALA A 1 151 ? 1.358 -4.782 11.793 1.00 98.38 151 ALA A O 1
ATOM 1115 N N . GLY A 1 152 ? 2.975 -3.542 10.855 1.00 97.31 152 GLY A N 1
ATOM 1116 C CA . GLY A 1 152 ? 2.935 -4.215 9.569 1.00 97.31 152 GLY A CA 1
ATOM 1117 C C . GLY A 1 152 ? 3.886 -3.583 8.570 1.00 97.31 152 GLY A C 1
ATOM 1118 O O . GLY A 1 152 ? 4.989 -3.173 8.926 1.00 97.31 152 GLY A O 1
ATOM 1119 N N . VAL A 1 153 ? 3.465 -3.511 7.311 1.00 96.38 153 VAL A N 1
ATOM 1120 C CA . VAL A 1 153 ? 4.333 -3.125 6.198 1.00 96.38 153 VAL A CA 1
ATOM 1121 C C . VAL A 1 153 ? 3.811 -1.904 5.452 1.00 96.38 153 VAL A C 1
ATOM 1123 O O . VAL A 1 153 ? 2.607 -1.720 5.259 1.00 96.38 153 VAL A O 1
ATOM 1126 N N . ALA A 1 154 ? 4.753 -1.096 4.981 1.00 95.94 154 ALA A N 1
ATOM 1127 C CA . ALA A 1 154 ? 4.538 -0.086 3.959 1.00 95.94 154 ALA A CA 1
ATOM 1128 C C . ALA A 1 154 ? 5.204 -0.563 2.665 1.00 95.94 154 ALA A C 1
ATOM 1130 O O . ALA A 1 154 ? 6.358 -0.983 2.689 1.00 95.94 154 ALA A O 1
ATOM 1131 N N . PHE A 1 155 ? 4.525 -0.531 1.522 1.00 92.44 155 PHE A N 1
ATOM 1132 C CA . PHE A 1 155 ? 5.130 -0.971 0.263 1.00 92.44 155 PHE A CA 1
ATOM 1133 C C . PHE A 1 155 ? 4.563 -0.252 -0.960 1.00 92.44 155 PHE A C 1
ATOM 1135 O O . PHE A 1 155 ? 3.395 0.122 -1.013 1.00 92.44 155 PHE A O 1
ATOM 1142 N N . THR A 1 156 ? 5.412 -0.060 -1.966 1.00 88.38 156 THR A N 1
ATOM 1143 C CA . THR A 1 156 ? 5.030 0.456 -3.295 1.00 88.38 156 THR A CA 1
ATOM 1144 C C . THR A 1 156 ? 5.297 -0.639 -4.335 1.00 88.38 156 THR A C 1
ATOM 1146 O O . THR A 1 156 ? 5.089 -1.804 -4.020 1.00 88.38 156 THR A O 1
ATOM 1149 N N . ASN A 1 157 ? 5.801 -0.344 -5.542 1.00 78.69 157 ASN A N 1
ATOM 1150 C CA . ASN A 1 157 ? 6.378 -1.394 -6.396 1.00 78.69 157 ASN A CA 1
ATOM 1151 C C . ASN A 1 157 ? 7.822 -1.762 -6.033 1.00 78.69 157 ASN A C 1
ATOM 1153 O O . ASN A 1 157 ? 8.185 -2.911 -6.237 1.00 78.69 157 ASN A O 1
ATOM 1157 N N . PHE A 1 158 ? 8.643 -0.822 -5.546 1.00 75.50 158 PHE A N 1
ATOM 1158 C CA . PHE A 1 158 ? 10.101 -1.038 -5.467 1.00 75.50 158 PHE A CA 1
ATOM 1159 C C . PHE A 1 158 ? 10.792 -0.471 -4.217 1.00 75.50 158 PHE A C 1
ATOM 1161 O O . PHE A 1 158 ? 12.004 -0.593 -4.104 1.00 75.50 158 PHE A O 1
ATOM 1168 N N . PRO A 1 159 ? 10.071 0.170 -3.286 1.00 83.69 159 PRO A N 1
ATOM 1169 C CA . PRO A 1 159 ? 10.418 -0.015 -1.862 1.00 83.69 159 PRO A CA 1
ATOM 1170 C C . PRO A 1 159 ? 9.395 -0.812 -1.027 1.00 83.69 159 PRO A C 1
ATOM 1172 O O . PRO A 1 159 ? 8.198 -0.858 -1.340 1.00 83.69 159 PRO A O 1
ATOM 1175 N N . ARG A 1 160 ? 9.883 -1.409 0.070 1.00 88.50 160 ARG A N 1
ATOM 1176 C CA . ARG A 1 160 ? 9.121 -1.847 1.260 1.00 88.50 160 ARG A CA 1
ATOM 1177 C C . ARG A 1 160 ? 9.766 -1.201 2.484 1.00 88.50 160 ARG A C 1
ATOM 1179 O O . ARG A 1 160 ? 10.969 -0.959 2.495 1.00 88.50 160 ARG A O 1
ATOM 1186 N N . GLY A 1 161 ? 8.986 -0.974 3.516 1.00 93.56 161 GLY A N 1
ATOM 1187 C CA . GLY A 1 161 ? 9.461 -0.742 4.864 1.00 93.56 161 GLY A CA 1
ATOM 1188 C C . GLY A 1 161 ? 8.374 -1.119 5.854 1.00 93.56 161 GLY A C 1
ATOM 1189 O O . GLY A 1 161 ? 7.490 -1.932 5.561 1.00 93.56 161 GLY A O 1
ATOM 1190 N N . ASP A 1 162 ? 8.443 -0.500 7.014 1.00 96.62 162 ASP A N 1
ATOM 1191 C CA . ASP A 1 162 ? 7.585 -0.792 8.143 1.00 96.62 162 ASP A CA 1
ATOM 1192 C C . ASP A 1 162 ? 6.431 0.199 8.204 1.00 96.62 162 ASP A C 1
ATOM 1194 O O . ASP A 1 162 ? 6.524 1.344 7.755 1.00 96.62 162 ASP A O 1
ATOM 1198 N N . PHE A 1 163 ? 5.339 -0.242 8.805 1.00 98.50 163 PHE A N 1
ATOM 1199 C CA . PHE A 1 163 ? 4.192 0.587 9.125 1.00 98.50 163 PHE A CA 1
ATOM 1200 C C . PHE A 1 163 ? 3.828 0.378 10.591 1.00 98.50 163 PHE A C 1
ATOM 1202 O O . PHE A 1 163 ? 3.666 -0.757 11.036 1.00 98.50 163 PHE A O 1
ATOM 1209 N N . ASN A 1 164 ? 3.692 1.478 11.330 1.00 98.56 164 ASN A N 1
ATOM 1210 C CA . ASN A 1 164 ? 3.277 1.476 12.727 1.00 98.56 164 ASN A CA 1
ATOM 1211 C C . ASN A 1 164 ? 2.183 2.522 12.929 1.00 98.56 164 ASN A C 1
ATOM 1213 O O . ASN A 1 164 ? 2.335 3.667 12.505 1.00 98.56 164 ASN A O 1
ATOM 1217 N N . TYR A 1 165 ? 1.090 2.165 13.596 1.00 98.75 165 TYR A N 1
ATOM 1218 C CA . TYR A 1 165 ? -0.025 3.085 13.825 1.00 98.75 165 TYR A CA 1
ATOM 1219 C C . TYR A 1 165 ? -0.656 2.839 15.189 1.00 98.75 165 TYR A C 1
ATOM 1221 O O . TYR A 1 165 ? -0.994 1.710 15.525 1.00 98.75 165 TYR A O 1
ATOM 1229 N N . ALA A 1 166 ? -0.822 3.889 15.981 1.00 98.44 166 ALA A N 1
ATOM 1230 C CA . ALA A 1 166 ? -1.474 3.838 17.278 1.00 98.44 166 ALA A CA 1
ATOM 1231 C C . ALA A 1 166 ? -2.854 4.486 17.178 1.00 98.44 166 ALA A C 1
ATOM 1233 O O . ALA A 1 166 ? -2.996 5.588 16.648 1.00 98.44 166 ALA A O 1
ATOM 1234 N N . VAL A 1 167 ? -3.868 3.811 17.711 1.00 98.31 167 VAL A N 1
ATOM 1235 C CA . VAL A 1 167 ? -5.250 4.285 17.772 1.00 98.31 167 VAL A CA 1
ATOM 1236 C C . VAL A 1 167 ? -5.700 4.331 19.221 1.00 98.31 167 VAL A C 1
ATOM 1238 O O . VAL A 1 167 ? -5.782 3.303 19.886 1.00 98.31 167 VAL A O 1
ATOM 1241 N N . THR A 1 168 ? -6.058 5.515 19.698 1.00 98.06 168 THR A N 1
ATOM 1242 C CA . THR A 1 168 ? -6.715 5.701 20.992 1.00 98.06 168 THR A CA 1
ATOM 1243 C C . THR A 1 168 ? -8.222 5.693 20.780 1.00 98.06 168 THR A C 1
ATOM 1245 O O . THR A 1 168 ? -8.782 6.643 20.228 1.00 98.06 168 THR A O 1
ATOM 1248 N N . VAL A 1 169 ? -8.887 4.623 21.213 1.00 96.56 169 VAL A N 1
ATOM 1249 C CA . VAL A 1 169 ? -10.344 4.464 21.161 1.00 96.56 169 VAL A CA 1
ATOM 1250 C C . VAL A 1 169 ? -10.972 5.158 22.367 1.00 96.56 169 VAL A C 1
ATOM 1252 O O . VAL A 1 169 ? -10.742 4.775 23.515 1.00 96.56 169 VAL A O 1
ATOM 1255 N N . LEU A 1 170 ? -11.770 6.187 22.087 1.00 92.75 170 LEU A N 1
ATOM 1256 C CA . LEU A 1 170 ? -12.463 7.036 23.062 1.00 92.75 170 LEU A CA 1
ATOM 1257 C C . LEU A 1 170 ? -13.924 6.609 23.272 1.00 92.75 170 LEU A C 1
ATOM 1259 O O . LEU A 1 170 ? -14.549 6.980 24.265 1.00 92.75 170 LEU A O 1
ATOM 1263 N N . GLY A 1 171 ? -14.474 5.851 22.325 1.00 85.56 171 GLY A N 1
ATOM 1264 C CA . GLY A 1 171 ? -15.814 5.289 22.380 1.00 85.56 171 GLY A CA 1
ATOM 1265 C C . GLY A 1 171 ? -16.066 4.306 21.232 1.00 85.56 171 GLY A C 1
ATOM 1266 O O . GLY A 1 171 ? -15.224 4.171 20.343 1.00 85.56 171 GLY A O 1
ATOM 1267 N N . PRO A 1 172 ? -17.252 3.672 21.183 1.00 78.44 172 PRO A N 1
ATOM 1268 C CA . PRO A 1 172 ? -17.557 2.577 20.250 1.00 78.44 172 PRO A CA 1
ATOM 1269 C C . PRO A 1 172 ? -17.383 2.884 18.751 1.00 78.44 172 PRO A C 1
ATOM 1271 O O . PRO A 1 172 ? -17.209 1.966 17.949 1.00 78.44 172 PRO A O 1
ATOM 1274 N N . SER A 1 173 ? -17.414 4.167 18.380 1.00 79.56 173 SER A N 1
ATOM 1275 C CA . SER A 1 173 ? -17.154 4.673 17.021 1.00 79.56 173 SER A CA 1
ATOM 1276 C C . SER A 1 173 ? -16.332 5.969 17.032 1.00 79.56 173 SER A C 1
ATOM 1278 O O . SER A 1 173 ? -16.409 6.759 16.095 1.00 79.56 173 SER A O 1
ATOM 1280 N N . ALA A 1 174 ? -15.581 6.227 18.105 1.00 91.00 174 ALA A N 1
ATOM 1281 C CA . ALA A 1 174 ? -14.783 7.438 18.262 1.00 91.00 174 ALA A CA 1
ATOM 1282 C C . ALA A 1 174 ? -13.353 7.053 18.617 1.00 91.00 174 ALA A C 1
ATOM 1284 O O . ALA A 1 174 ? -13.108 6.415 19.640 1.00 91.00 174 ALA A O 1
ATOM 1285 N N . ALA A 1 175 ? -12.404 7.447 17.779 1.00 96.88 175 ALA A N 1
ATOM 1286 C CA . ALA A 1 175 ? -10.998 7.197 18.025 1.00 96.88 175 ALA A CA 1
ATOM 1287 C C . ALA A 1 175 ? -10.133 8.274 17.376 1.00 96.88 175 ALA A C 1
ATOM 1289 O O . ALA A 1 175 ? -10.578 9.005 16.489 1.00 96.88 175 ALA A O 1
ATOM 1290 N N . ILE A 1 176 ? -8.890 8.359 17.827 1.00 97.94 176 ILE A N 1
ATOM 1291 C CA . ILE A 1 176 ? -7.864 9.225 17.257 1.00 97.94 176 ILE A CA 1
ATOM 1292 C C . ILE A 1 176 ? -6.668 8.344 16.918 1.00 97.94 176 ILE A C 1
ATOM 1294 O O . ILE A 1 176 ? -6.250 7.546 17.753 1.00 97.94 176 ILE A O 1
ATOM 1298 N N . GLY A 1 177 ? -6.144 8.477 15.705 1.00 98.25 177 GLY A N 1
ATOM 1299 C CA . GLY A 1 177 ? -5.043 7.667 15.201 1.00 98.25 177 GLY A CA 1
ATOM 1300 C C . GLY A 1 177 ? -3.863 8.512 14.736 1.00 98.25 177 GLY A C 1
ATOM 1301 O O . GLY A 1 177 ? -4.054 9.611 14.216 1.00 98.25 177 GLY A O 1
ATOM 1302 N N . SER A 1 178 ? -2.646 8.011 14.916 1.00 98.62 178 SER A N 1
ATOM 1303 C CA . SER A 1 178 ? -1.418 8.563 14.333 1.00 98.62 178 SER A CA 1
ATOM 1304 C C . SER A 1 178 ? -0.359 7.471 14.211 1.00 98.62 178 SER A C 1
ATOM 1306 O O . SER A 1 178 ? -0.475 6.410 14.823 1.00 98.62 178 SER A O 1
ATOM 1308 N N . GLY A 1 179 ? 0.683 7.696 13.414 1.00 98.50 179 GLY A N 1
ATOM 1309 C CA . GLY A 1 179 ? 1.693 6.663 13.226 1.00 98.50 179 GLY A CA 1
ATOM 1310 C C . GLY A 1 179 ? 2.903 7.086 12.420 1.00 98.50 179 GLY A C 1
ATOM 1311 O O . GLY A 1 179 ? 3.131 8.271 12.164 1.00 98.50 179 GLY A O 1
ATOM 1312 N N . THR A 1 180 ? 3.674 6.089 12.012 1.00 98.62 180 THR A N 1
ATOM 1313 C CA . THR A 1 180 ? 4.871 6.242 11.197 1.00 98.62 180 THR A CA 1
ATOM 1314 C C . THR A 1 180 ? 4.945 5.176 10.113 1.00 98.62 180 THR A C 1
ATOM 1316 O O . THR A 1 180 ? 4.330 4.111 10.201 1.00 98.62 180 THR A O 1
ATOM 1319 N N . PHE A 1 181 ? 5.719 5.468 9.076 1.00 98.56 181 PHE A N 1
ATOM 1320 C CA . PHE A 1 181 ? 6.096 4.499 8.063 1.00 98.56 181 PHE A CA 1
ATOM 1321 C C . PHE A 1 181 ? 7.557 4.689 7.652 1.00 98.56 181 PHE A C 1
ATOM 1323 O O . PHE A 1 181 ? 8.112 5.787 7.763 1.00 98.56 181 PHE A O 1
ATOM 1330 N N . SER A 1 182 ? 8.164 3.628 7.138 1.00 97.50 182 SER A N 1
ATOM 1331 C CA . SER A 1 182 ? 9.461 3.671 6.472 1.00 97.50 182 SER A CA 1
ATOM 1332 C C . SER A 1 182 ? 9.356 3.089 5.064 1.00 97.50 182 SER A C 1
ATOM 1334 O O . SER A 1 182 ? 8.429 2.350 4.735 1.00 97.50 182 SER A O 1
ATOM 1336 N N . LEU A 1 183 ? 10.295 3.459 4.199 1.00 94.31 183 LEU A N 1
ATOM 1337 C CA . LEU A 1 183 ? 10.472 2.882 2.870 1.00 94.31 183 LEU A CA 1
ATOM 1338 C C . LEU A 1 183 ? 11.968 2.769 2.604 1.00 94.31 183 LEU A C 1
ATOM 1340 O O . LEU A 1 183 ? 12.672 3.780 2.612 1.00 94.31 183 LEU A O 1
ATOM 1344 N N . ASN A 1 184 ? 12.434 1.552 2.348 1.00 90.69 184 ASN A N 1
ATOM 1345 C CA . ASN A 1 184 ? 13.841 1.252 2.121 1.00 90.69 184 ASN A CA 1
ATOM 1346 C C . ASN A 1 184 ? 14.144 1.113 0.629 1.00 90.69 184 ASN A C 1
ATOM 1348 O O . ASN A 1 184 ? 13.313 0.612 -0.126 1.00 90.69 184 ASN A O 1
ATOM 1352 N N . GLU A 1 185 ? 15.356 1.503 0.235 1.00 87.69 185 GLU A N 1
ATOM 1353 C CA . GLU A 1 185 ? 15.900 1.323 -1.119 1.00 87.69 185 GLU A CA 1
ATOM 1354 C C . GLU A 1 185 ? 15.129 2.073 -2.220 1.00 87.69 185 GLU A C 1
ATOM 1356 O O . GLU A 1 185 ? 14.993 1.603 -3.350 1.00 87.69 185 GLU A O 1
ATOM 1361 N N . ILE A 1 186 ? 14.655 3.287 -1.928 1.00 88.88 186 ILE A N 1
ATOM 1362 C CA . ILE A 1 186 ? 14.075 4.166 -2.948 1.00 88.88 186 ILE A CA 1
ATOM 1363 C C . ILE A 1 186 ? 15.165 4.508 -3.967 1.00 88.88 186 ILE A C 1
ATOM 1365 O O . ILE A 1 186 ? 16.165 5.145 -3.632 1.00 88.88 186 ILE A O 1
ATOM 1369 N N . LYS A 1 187 ? 14.951 4.096 -5.220 1.00 87.06 187 LYS A N 1
ATOM 1370 C CA . LYS A 1 187 ? 15.904 4.272 -6.318 1.00 87.06 187 LYS A CA 1
ATOM 1371 C C . LYS A 1 187 ? 15.577 5.493 -7.171 1.00 87.06 187 LYS A C 1
ATOM 1373 O O . LYS A 1 187 ? 14.512 5.545 -7.788 1.00 87.06 187 LYS A O 1
ATOM 1378 N N . ILE A 1 188 ? 16.543 6.391 -7.327 1.00 87.62 188 ILE A N 1
ATOM 1379 C CA . ILE A 1 188 ? 16.630 7.358 -8.428 1.00 87.62 188 ILE A CA 1
ATOM 1380 C C . ILE A 1 188 ? 17.635 6.779 -9.434 1.00 87.62 188 ILE A C 1
ATOM 1382 O O . ILE A 1 188 ? 18.746 6.429 -9.043 1.00 87.62 188 ILE A O 1
ATOM 1386 N N . PRO A 1 189 ? 17.273 6.606 -10.707 1.00 85.81 189 PRO A N 1
ATOM 1387 C CA . PRO A 1 189 ? 18.132 5.992 -11.698 1.00 85.81 189 PRO A CA 1
ATOM 1388 C C . PRO A 1 189 ? 19.153 7.012 -12.210 1.00 85.81 189 PRO A C 1
ATOM 1390 O O . PRO A 1 189 ? 18.870 8.208 -12.288 1.00 85.81 189 PRO A O 1
ATOM 1393 N N . ALA A 1 190 ? 20.301 6.536 -12.672 1.00 88.81 190 ALA A N 1
ATOM 1394 C CA . ALA A 1 190 ? 21.345 7.352 -13.286 1.00 88.81 190 ALA A CA 1
ATOM 1395 C C . ALA A 1 190 ? 20.812 8.313 -14.363 1.00 88.81 190 ALA A C 1
ATOM 1397 O O . ALA A 1 190 ? 21.236 9.460 -14.441 1.00 88.81 190 ALA A O 1
ATOM 1398 N N . SER A 1 191 ? 19.829 7.866 -15.150 1.00 86.94 191 SER A N 1
ATOM 1399 C CA . SER A 1 191 ? 19.208 8.636 -16.235 1.00 86.94 191 SER A CA 1
ATOM 1400 C C . SER A 1 191 ? 18.385 9.845 -15.779 1.00 86.94 191 SER A C 1
ATOM 1402 O O . SER A 1 191 ? 18.100 10.716 -16.598 1.00 86.94 191 SER A O 1
ATOM 1404 N N . GLN A 1 192 ? 17.986 9.902 -14.507 1.00 84.00 192 GLN A N 1
ATOM 1405 C CA . GLN A 1 192 ? 17.252 11.033 -13.924 1.00 84.00 192 GLN A CA 1
ATOM 1406 C C . GLN A 1 192 ? 18.021 11.681 -12.774 1.00 84.00 192 GLN A C 1
ATOM 1408 O O . GLN A 1 192 ? 17.588 12.719 -12.281 1.00 84.00 192 GLN A O 1
ATOM 1413 N N . SER A 1 193 ? 19.137 11.082 -12.350 1.00 89.44 193 SER A N 1
ATOM 1414 C CA . SER A 1 193 ? 19.912 11.599 -11.240 1.00 89.44 193 SER A CA 1
ATOM 1415 C C . SER A 1 193 ? 20.726 12.825 -11.635 1.00 89.44 193 SER A C 1
ATOM 1417 O O . SER A 1 193 ? 21.411 12.820 -12.660 1.00 89.44 193 SER A O 1
ATOM 1419 N N . SER A 1 194 ? 20.775 13.824 -10.754 1.00 88.88 194 SER A N 1
ATOM 1420 C CA . SER A 1 194 ? 21.706 14.958 -10.869 1.00 88.88 194 SER A CA 1
ATOM 1421 C C . SER A 1 194 ? 23.186 14.541 -10.902 1.00 88.88 194 SER A C 1
ATOM 1423 O O . SER A 1 194 ? 24.026 15.266 -11.431 1.00 88.88 194 SER A O 1
ATOM 1425 N N . THR A 1 195 ? 23.510 13.361 -10.365 1.00 90.12 195 THR A N 1
ATOM 1426 C CA . THR A 1 195 ? 24.878 12.823 -10.293 1.00 90.12 195 THR A CA 1
ATOM 1427 C C . THR A 1 195 ? 25.256 11.943 -11.485 1.00 90.12 195 THR A C 1
ATOM 1429 O O . THR A 1 195 ? 26.405 11.516 -11.585 1.00 90.12 195 THR A O 1
ATOM 1432 N N . GLY A 1 196 ? 24.302 11.631 -12.370 1.00 91.88 196 GLY A N 1
ATOM 1433 C CA . GLY A 1 196 ? 24.489 10.664 -13.454 1.00 91.88 196 GLY A CA 1
ATOM 1434 C C . GLY A 1 196 ? 24.674 9.215 -12.985 1.00 91.88 196 GLY A C 1
ATOM 1435 O O . GLY A 1 196 ? 24.980 8.360 -13.807 1.00 91.88 196 GLY A O 1
ATOM 1436 N N . GLN A 1 197 ? 24.487 8.930 -11.692 1.00 92.19 197 GLN A N 1
ATOM 1437 C CA . GLN A 1 197 ? 24.615 7.604 -11.084 1.00 92.19 197 GLN A CA 1
ATOM 1438 C C . GLN A 1 197 ? 23.307 7.208 -10.391 1.00 92.19 197 GLN A C 1
ATOM 1440 O O . GLN A 1 197 ? 22.518 8.064 -10.000 1.00 92.19 197 GLN A O 1
ATOM 1445 N N . ASP A 1 198 ? 23.071 5.905 -10.226 1.00 89.50 198 ASP A N 1
ATOM 1446 C CA . ASP A 1 198 ? 21.942 5.434 -9.423 1.00 89.50 198 ASP A CA 1
ATOM 1447 C C . ASP A 1 198 ? 22.102 5.918 -7.968 1.00 89.50 198 ASP A C 1
ATOM 1449 O O . ASP A 1 198 ? 23.118 5.647 -7.322 1.00 89.50 198 ASP A O 1
ATOM 1453 N N . ILE A 1 199 ? 21.088 6.603 -7.436 1.00 91.75 199 ILE A N 1
ATOM 1454 C CA . ILE A 1 199 ? 21.010 6.997 -6.027 1.00 91.75 199 ILE A CA 1
ATOM 1455 C C . ILE A 1 199 ? 19.984 6.111 -5.330 1.00 91.75 199 ILE A C 1
ATOM 1457 O O . ILE A 1 199 ? 18.851 5.976 -5.788 1.00 91.75 199 ILE A O 1
ATOM 1461 N N . PHE A 1 200 ? 20.365 5.565 -4.179 1.00 90.69 200 PHE A N 1
ATOM 1462 C CA . PHE A 1 200 ? 19.465 4.848 -3.284 1.00 90.69 200 PHE A CA 1
ATOM 1463 C C . PHE A 1 200 ? 19.355 5.605 -1.966 1.00 90.69 200 PHE A C 1
ATOM 1465 O O . PHE A 1 200 ? 20.366 6.031 -1.402 1.00 90.69 200 PHE A O 1
ATOM 1472 N N . PHE A 1 201 ? 18.137 5.780 -1.471 1.00 93.81 201 PHE A N 1
ATOM 1473 C CA . PHE A 1 201 ? 17.891 6.388 -0.169 1.00 93.81 201 PHE A CA 1
ATOM 1474 C C . PHE A 1 201 ? 16.651 5.788 0.496 1.00 93.81 201 PHE A C 1
ATOM 1476 O O . PHE A 1 201 ? 15.879 5.066 -0.129 1.00 93.81 201 PHE A O 1
ATOM 1483 N N . ASN A 1 202 ? 16.466 6.094 1.775 1.00 95.38 202 ASN A N 1
ATOM 1484 C CA . ASN A 1 202 ? 15.361 5.594 2.579 1.00 95.38 202 ASN A CA 1
ATOM 1485 C C . ASN A 1 202 ? 14.530 6.760 3.108 1.00 95.38 202 ASN A C 1
ATOM 1487 O O . ASN A 1 202 ? 15.074 7.825 3.415 1.00 95.38 202 ASN A O 1
ATOM 1491 N N . ILE A 1 203 ? 13.235 6.518 3.296 1.00 96.81 203 ILE A N 1
ATOM 1492 C CA . ILE A 1 203 ? 12.439 7.218 4.305 1.00 96.81 203 ILE A CA 1
ATOM 1493 C C . ILE A 1 203 ? 12.544 6.375 5.574 1.00 96.81 203 ILE A C 1
ATOM 1495 O O . ILE A 1 203 ? 12.051 5.254 5.611 1.00 96.81 203 ILE A O 1
ATOM 1499 N N . ASN A 1 204 ? 13.197 6.905 6.600 1.00 97.12 204 ASN A N 1
ATOM 1500 C CA . ASN A 1 204 ? 13.422 6.217 7.868 1.00 97.12 204 ASN A CA 1
ATOM 1501 C C . ASN A 1 204 ? 12.216 6.347 8.811 1.00 97.12 204 ASN A C 1
ATOM 1503 O O . ASN A 1 204 ? 11.930 5.418 9.559 1.00 97.12 204 ASN A O 1
ATOM 1507 N N . SER A 1 205 ? 11.535 7.502 8.813 1.00 96.56 205 SER A N 1
ATOM 1508 C CA . SER A 1 205 ? 10.439 7.781 9.755 1.00 96.56 205 SER A CA 1
ATOM 1509 C C . SER A 1 205 ? 9.465 8.843 9.230 1.00 96.56 205 SER A C 1
ATOM 1511 O O . SER A 1 205 ? 9.349 9.947 9.762 1.00 96.56 205 SER A O 1
ATOM 1513 N N . GLY A 1 206 ? 8.752 8.528 8.150 1.00 97.88 206 GLY A N 1
ATOM 1514 C CA . GLY A 1 206 ? 7.661 9.377 7.678 1.00 97.88 206 GLY A CA 1
ATOM 1515 C C . GLY A 1 206 ? 6.493 9.350 8.664 1.00 97.88 206 GLY A C 1
ATOM 1516 O O . GLY A 1 206 ? 6.151 8.295 9.193 1.00 97.88 206 GLY A O 1
ATOM 1517 N N . LYS A 1 207 ? 5.867 10.498 8.929 1.00 98.44 207 LYS A N 1
ATOM 1518 C CA . LYS A 1 207 ? 4.805 10.635 9.937 1.00 98.44 207 LYS A CA 1
ATOM 1519 C C . LYS A 1 207 ? 3.425 10.612 9.304 1.00 98.44 207 LYS A C 1
ATOM 1521 O O . LYS A 1 207 ? 3.139 11.396 8.402 1.00 98.44 207 LYS A O 1
ATOM 1526 N N . LEU A 1 208 ? 2.549 9.781 9.850 1.00 98.69 208 LEU A N 1
ATOM 1527 C CA . LEU A 1 208 ? 1.110 9.812 9.617 1.00 98.69 208 LEU A CA 1
ATOM 1528 C C . LEU A 1 208 ? 0.502 10.697 10.706 1.00 98.69 208 LEU A C 1
ATOM 1530 O O . LEU A 1 208 ? 0.373 10.282 11.861 1.00 98.69 208 LEU A O 1
ATOM 1534 N N . ASN A 1 209 ? 0.203 11.951 10.360 1.00 98.50 209 ASN A N 1
ATOM 1535 C CA . ASN A 1 209 ? -0.268 12.936 11.330 1.00 98.50 209 ASN A CA 1
ATOM 1536 C C . ASN A 1 209 ? -1.611 12.520 11.930 1.00 98.50 209 ASN A C 1
ATOM 1538 O O . ASN A 1 209 ? -2.372 11.765 11.325 1.00 98.50 209 ASN A O 1
ATOM 1542 N N . GLN A 1 210 ? -1.907 13.054 13.111 1.00 98.44 210 GLN A N 1
ATOM 1543 C CA . GLN A 1 210 ? -3.115 12.716 13.845 1.00 98.44 210 GLN A CA 1
ATOM 1544 C C . GLN A 1 210 ? -4.388 12.912 13.003 1.00 98.44 210 GLN A C 1
ATOM 1546 O O . GLN A 1 210 ? -4.594 13.980 12.425 1.00 98.44 210 GLN A O 1
ATOM 1551 N N . ALA A 1 211 ? -5.254 11.901 12.988 1.00 98.38 211 ALA A N 1
ATOM 1552 C CA . ALA A 1 211 ? -6.562 11.928 12.346 1.00 98.38 211 ALA A CA 1
ATOM 1553 C C . ALA A 1 211 ? -7.646 11.403 13.293 1.00 98.38 211 ALA A C 1
ATOM 1555 O O . ALA A 1 211 ? -7.392 10.563 14.158 1.00 98.38 211 ALA A O 1
ATOM 1556 N N . VAL A 1 212 ? -8.868 11.901 13.122 1.00 97.88 212 VAL A N 1
ATOM 1557 C CA . VAL A 1 212 ? -10.047 11.432 13.860 1.00 97.88 212 VAL A CA 1
ATOM 1558 C C . VAL A 1 212 ? -10.727 10.328 13.058 1.00 97.88 212 VAL A C 1
ATOM 1560 O O . VAL A 1 212 ? -10.809 10.407 11.831 1.00 97.88 212 VAL A O 1
ATOM 1563 N N . LEU A 1 213 ? -11.223 9.311 13.756 1.00 97.62 213 LEU A N 1
ATOM 1564 C CA . LEU A 1 213 ? -12.008 8.245 13.158 1.00 97.62 213 LEU A CA 1
ATOM 1565 C C . LEU A 1 213 ? -13.329 8.797 12.616 1.00 97.62 213 LEU A C 1
ATOM 1567 O O . LEU A 1 213 ? -14.092 9.440 13.335 1.00 97.62 213 LEU A O 1
ATOM 1571 N N . ALA A 1 214 ? -13.619 8.486 11.361 1.00 95.62 214 ALA A N 1
ATOM 1572 C CA . ALA A 1 214 ? -14.879 8.787 10.705 1.00 95.62 214 ALA A CA 1
ATOM 1573 C C . ALA A 1 214 ? -15.591 7.492 10.308 1.00 95.62 214 ALA A C 1
ATOM 1575 O O . ALA A 1 214 ? -14.958 6.519 9.906 1.00 95.62 214 ALA A O 1
ATOM 1576 N N . THR A 1 215 ? -16.920 7.490 10.383 1.00 93.31 215 THR A N 1
ATOM 1577 C CA . THR A 1 215 ? -17.738 6.438 9.767 1.00 93.31 215 THR A CA 1
ATOM 1578 C C . THR A 1 215 ? -18.090 6.876 8.351 1.00 93.31 215 THR A C 1
ATOM 1580 O O . THR A 1 215 ? -18.687 7.935 8.163 1.00 93.31 215 THR A O 1
ATOM 1583 N N . THR A 1 216 ? -17.711 6.084 7.354 1.00 90.50 216 THR A N 1
ATOM 1584 C CA . THR A 1 216 ? -17.924 6.381 5.932 1.00 90.50 216 THR A CA 1
ATOM 1585 C C . THR A 1 216 ? -18.556 5.184 5.222 1.00 90.50 216 THR A C 1
ATOM 1587 O O . THR A 1 216 ? -18.694 4.108 5.803 1.00 90.50 216 THR A O 1
ATOM 1590 N N . ALA A 1 217 ? -18.890 5.335 3.936 1.00 85.06 217 ALA A N 1
ATOM 1591 C CA . ALA A 1 217 ? -19.283 4.204 3.087 1.00 85.06 217 ALA A CA 1
ATOM 1592 C C . ALA A 1 217 ? -18.179 3.131 2.970 1.00 85.06 217 ALA A C 1
ATOM 1594 O O . ALA A 1 217 ? -18.450 1.988 2.609 1.00 85.06 217 ALA A O 1
ATOM 1595 N N . ASN A 1 218 ? -16.942 3.502 3.304 1.00 80.56 218 ASN A N 1
ATOM 1596 C CA . ASN A 1 218 ? -15.772 2.642 3.275 1.00 80.56 218 ASN A CA 1
ATOM 1597 C C . ASN A 1 218 ? -15.492 1.971 4.633 1.00 80.56 218 ASN A C 1
ATOM 1599 O O . ASN A 1 218 ? -14.511 1.245 4.760 1.00 80.56 218 ASN A O 1
ATOM 1603 N N . GLY A 1 219 ? -16.358 2.178 5.630 1.00 91.38 219 GLY A N 1
ATOM 1604 C CA . GLY A 1 219 ? -16.217 1.652 6.984 1.00 91.38 219 GLY A CA 1
ATOM 1605 C C . GLY A 1 219 ? -15.694 2.700 7.968 1.00 91.38 219 GLY A C 1
ATOM 1606 O O . GLY A 1 219 ? -15.906 3.904 7.804 1.00 91.38 219 GLY A O 1
ATOM 1607 N N . LEU A 1 220 ? -15.033 2.230 9.023 1.00 95.75 220 LEU A N 1
ATOM 1608 C CA . LEU A 1 220 ? -14.387 3.074 10.027 1.00 95.75 220 LEU A CA 1
ATOM 1609 C C . LEU A 1 220 ? -13.007 3.503 9.513 1.00 95.75 220 LEU A C 1
ATOM 1611 O O . LEU A 1 220 ? -12.111 2.667 9.397 1.00 95.75 220 LEU A O 1
ATOM 1615 N N . THR A 1 221 ? -12.844 4.788 9.196 1.00 96.88 221 THR A N 1
ATOM 1616 C CA . THR A 1 221 ? -11.675 5.302 8.468 1.00 96.88 221 THR A CA 1
ATOM 1617 C C . THR A 1 221 ? -10.944 6.428 9.190 1.00 96.88 221 THR A C 1
ATOM 1619 O O . THR A 1 221 ? -11.587 7.288 9.793 1.00 96.88 221 THR A O 1
ATOM 1622 N N . PHE A 1 222 ? -9.626 6.495 9.026 1.00 98.19 222 PHE A N 1
ATOM 1623 C CA . PHE A 1 222 ? -8.788 7.648 9.352 1.00 98.19 222 PHE A CA 1
ATOM 1624 C C . PHE A 1 222 ? -8.298 8.296 8.061 1.00 98.19 222 PHE A C 1
ATOM 1626 O O . PHE A 1 222 ? -7.740 7.616 7.207 1.00 98.19 222 PHE A O 1
ATOM 1633 N N . ASN A 1 223 ? -8.479 9.610 7.938 1.00 97.38 223 ASN A N 1
ATOM 1634 C CA . ASN A 1 223 ? -7.960 10.386 6.816 1.00 97.38 223 ASN A CA 1
ATOM 1635 C C . ASN A 1 223 ? -7.112 11.527 7.370 1.00 97.38 223 ASN A C 1
ATOM 1637 O O . ASN A 1 223 ? -7.609 12.333 8.162 1.00 97.38 223 ASN A O 1
ATOM 1641 N N . GLY A 1 224 ? -5.843 11.591 6.982 1.00 97.81 224 GLY A N 1
ATOM 1642 C CA . GLY A 1 224 ? -4.903 12.552 7.548 1.00 97.81 224 GLY A CA 1
ATOM 1643 C C . GLY A 1 224 ? -3.809 12.980 6.583 1.00 97.81 224 GLY A C 1
ATOM 1644 O O . GLY A 1 224 ? -3.706 12.501 5.457 1.00 97.81 224 GLY A O 1
ATOM 1645 N N . ASN A 1 225 ? -2.976 13.908 7.044 1.00 98.38 225 ASN A N 1
ATOM 1646 C CA . ASN A 1 225 ? -1.817 14.383 6.293 1.00 98.38 225 ASN A CA 1
ATOM 1647 C C . ASN A 1 225 ? -0.590 13.527 6.605 1.00 98.38 225 ASN A C 1
ATOM 1649 O O . ASN A 1 225 ? -0.447 13.021 7.720 1.00 98.38 225 ASN A O 1
ATOM 1653 N N . VAL A 1 226 ? 0.347 13.464 5.670 1.00 98.56 226 VAL A N 1
ATOM 1654 C CA . VAL A 1 226 ? 1.654 12.831 5.845 1.00 98.56 226 VAL A CA 1
ATOM 1655 C C . VAL A 1 226 ? 2.747 13.893 5.869 1.00 98.56 226 VAL A C 1
ATOM 1657 O O . VAL A 1 226 ? 2.728 14.827 5.071 1.00 98.56 226 VAL A O 1
ATOM 1660 N N . THR A 1 227 ? 3.708 13.742 6.778 1.00 98.12 227 THR A N 1
ATOM 1661 C CA . THR A 1 227 ? 4.880 14.620 6.878 1.00 98.12 227 THR A CA 1
ATOM 1662 C C . THR A 1 227 ? 6.155 13.803 6.722 1.00 98.12 227 THR A C 1
ATOM 1664 O O . THR A 1 227 ? 6.387 12.871 7.489 1.00 98.12 227 THR A O 1
ATOM 1667 N N . VAL A 1 228 ? 7.004 14.186 5.767 1.00 98.06 228 VAL A N 1
ATOM 1668 C CA . VAL A 1 228 ? 8.369 13.665 5.610 1.00 98.06 228 VAL A CA 1
ATOM 1669 C C . VAL A 1 228 ? 9.310 14.855 5.448 1.00 98.06 228 VAL A C 1
ATOM 1671 O O . VAL A 1 228 ? 9.187 15.637 4.504 1.00 98.06 228 VAL A O 1
ATOM 1674 N N . THR A 1 229 ? 10.235 15.017 6.385 1.00 96.62 229 THR A N 1
ATOM 1675 C CA . THR A 1 229 ? 11.227 16.096 6.396 1.00 96.62 229 THR A CA 1
ATOM 1676 C C . THR A 1 229 ? 12.610 15.582 6.003 1.00 96.62 229 THR A C 1
ATOM 1678 O O . THR A 1 229 ? 12.850 14.379 5.930 1.00 96.62 229 THR A O 1
ATOM 1681 N N . ASN A 1 230 ? 13.563 16.498 5.808 1.00 96.56 230 ASN A N 1
ATOM 1682 C CA . ASN A 1 230 ? 14.959 16.143 5.536 1.00 96.56 230 ASN A CA 1
ATOM 1683 C C . ASN A 1 230 ? 15.608 15.307 6.654 1.00 96.56 230 ASN A C 1
ATOM 1685 O O . ASN A 1 230 ? 16.565 14.591 6.383 1.00 96.56 230 ASN A O 1
ATOM 1689 N N . ALA A 1 231 ? 15.105 15.394 7.890 1.00 96.81 231 ALA A N 1
ATOM 1690 C CA . ALA A 1 231 ? 15.586 14.584 9.009 1.00 96.81 231 ALA A CA 1
ATOM 1691 C C . ALA A 1 231 ? 15.033 13.148 8.984 1.00 96.81 231 ALA A C 1
ATOM 1693 O O . ALA A 1 231 ? 15.602 12.258 9.610 1.00 96.81 231 ALA A O 1
ATOM 1694 N N . ASP A 1 232 ? 13.942 12.917 8.251 1.00 97.62 232 ASP A N 1
ATOM 1695 C CA . ASP A 1 232 ? 13.257 11.626 8.192 1.00 97.62 232 ASP A CA 1
ATOM 1696 C C . ASP A 1 232 ? 13.789 10.736 7.058 1.00 97.62 232 ASP A C 1
ATOM 1698 O O . ASP A 1 232 ? 13.325 9.609 6.902 1.00 97.62 232 ASP A O 1
ATOM 1702 N N . VAL A 1 233 ? 14.752 11.215 6.264 1.00 98.12 233 VAL A N 1
ATOM 1703 C CA . VAL A 1 233 ? 15.331 10.507 5.111 1.00 98.12 233 VAL A CA 1
ATOM 1704 C C . VAL A 1 233 ? 16.830 10.283 5.281 1.00 98.12 233 VAL A C 1
ATOM 1706 O O . VAL A 1 233 ? 17.519 11.073 5.920 1.00 98.12 233 VAL A O 1
ATOM 1709 N N . SER A 1 234 ? 17.370 9.225 4.672 1.00 97.44 234 SER A N 1
ATOM 1710 C CA . SER A 1 234 ? 18.817 8.954 4.724 1.00 97.44 234 SER A CA 1
ATOM 1711 C C . SER A 1 234 ? 19.648 9.862 3.808 1.00 97.44 234 SER A C 1
ATOM 1713 O O . SER A 1 234 ? 20.862 9.957 3.979 1.00 97.44 234 SER A O 1
ATOM 1715 N N . ASN A 1 235 ? 19.013 10.538 2.844 1.00 97.00 235 ASN A N 1
ATOM 1716 C CA . ASN A 1 235 ? 19.668 11.466 1.927 1.00 97.00 235 ASN A CA 1
ATOM 1717 C C . ASN A 1 235 ? 18.733 12.635 1.575 1.00 97.00 235 ASN A C 1
ATOM 1719 O O . ASN A 1 235 ? 17.856 12.519 0.718 1.00 97.00 235 ASN A O 1
ATOM 1723 N N . ALA A 1 236 ? 18.937 13.778 2.234 1.00 97.06 236 ALA A N 1
ATOM 1724 C CA . ALA A 1 236 ? 18.119 14.976 2.039 1.00 97.06 236 ALA A CA 1
ATOM 1725 C C . ALA A 1 236 ? 18.231 15.572 0.624 1.00 97.06 236 ALA A C 1
ATOM 1727 O O . ALA A 1 236 ? 17.251 16.110 0.113 1.00 97.06 236 ALA A O 1
ATOM 1728 N N . ASN A 1 237 ? 19.392 15.448 -0.029 1.00 96.25 237 ASN A N 1
ATOM 1729 C CA . ASN A 1 237 ? 19.578 15.943 -1.395 1.00 96.25 237 ASN A CA 1
ATOM 1730 C C . ASN A 1 237 ? 18.766 15.106 -2.390 1.00 96.25 237 ASN A C 1
ATOM 1732 O O . ASN A 1 237 ? 18.052 15.667 -3.213 1.00 96.25 237 ASN A O 1
ATOM 1736 N N . ALA A 1 238 ? 18.798 13.777 -2.255 1.00 95.19 238 ALA A N 1
ATOM 1737 C CA . ALA A 1 238 ? 17.984 12.870 -3.068 1.00 95.19 238 ALA A CA 1
ATOM 1738 C C . ALA A 1 238 ? 16.479 13.094 -2.846 1.00 95.19 238 ALA A C 1
ATOM 1740 O O . ALA A 1 238 ? 15.695 13.108 -3.793 1.00 95.19 238 ALA A O 1
ATOM 1741 N N . TRP A 1 239 ? 16.074 13.326 -1.594 1.00 96.25 239 TRP A N 1
ATOM 1742 C CA . TRP A 1 239 ? 14.693 13.669 -1.254 1.00 96.25 239 TRP A CA 1
ATOM 1743 C C . TRP A 1 239 ? 14.241 14.980 -1.909 1.00 96.25 239 TRP A C 1
ATOM 1745 O O . TRP A 1 239 ? 13.141 15.049 -2.460 1.00 96.25 239 TRP A O 1
ATOM 1755 N N . ALA A 1 240 ? 15.093 16.007 -1.897 1.00 95.94 240 ALA A N 1
ATOM 1756 C CA . ALA A 1 240 ? 14.830 17.268 -2.581 1.00 95.94 240 ALA A CA 1
ATOM 1757 C C . ALA A 1 240 ? 14.768 17.106 -4.108 1.00 95.94 240 ALA A C 1
ATOM 1759 O O . ALA A 1 240 ? 13.891 17.693 -4.739 1.00 95.94 240 ALA A O 1
ATOM 1760 N N . GLU A 1 241 ? 15.644 16.282 -4.688 1.00 94.31 241 GLU A N 1
ATOM 1761 C CA . GLU A 1 241 ? 15.730 16.027 -6.133 1.00 94.31 241 GLU A CA 1
ATOM 1762 C C . GLU A 1 241 ? 14.429 15.468 -6.714 1.00 94.31 241 GLU A C 1
ATOM 1764 O O . GLU A 1 241 ? 14.019 15.857 -7.805 1.00 94.31 241 GLU A O 1
ATOM 1769 N N . ILE A 1 242 ? 13.724 14.625 -5.957 1.00 91.62 242 ILE A N 1
ATOM 1770 C CA . ILE A 1 242 ? 12.421 14.091 -6.372 1.00 91.62 242 ILE A CA 1
ATOM 1771 C C . ILE A 1 242 ? 11.235 14.982 -5.961 1.00 91.62 242 ILE A C 1
ATOM 1773 O O . ILE A 1 242 ? 10.087 14.578 -6.106 1.00 91.62 242 ILE A O 1
ATOM 1777 N N . GLY A 1 243 ? 11.472 16.186 -5.432 1.00 93.56 243 GLY A N 1
ATOM 1778 C CA . GLY A 1 243 ? 10.411 17.113 -5.014 1.00 93.56 243 GLY A CA 1
ATOM 1779 C C . GLY A 1 243 ? 9.773 16.784 -3.659 1.00 93.56 243 GLY A C 1
ATOM 1780 O O . GLY A 1 243 ? 8.699 17.291 -3.333 1.00 93.56 243 GLY A O 1
ATOM 1781 N N . GLY A 1 244 ? 10.432 15.965 -2.844 1.00 93.94 244 GLY A N 1
ATOM 1782 C CA . GLY A 1 244 ? 9.951 15.512 -1.544 1.00 93.94 244 GLY A CA 1
ATOM 1783 C C . GLY A 1 244 ? 9.484 16.611 -0.580 1.00 93.94 244 GLY A C 1
ATOM 1784 O O . GLY A 1 244 ? 8.349 16.533 -0.100 1.00 93.94 244 GLY A O 1
ATOM 1785 N N . PRO A 1 245 ? 10.272 17.674 -0.327 1.00 93.62 245 PRO A N 1
ATOM 1786 C CA . PRO A 1 245 ? 9.880 18.760 0.578 1.00 93.62 245 PRO A CA 1
ATOM 1787 C C . PRO A 1 245 ? 8.608 19.515 0.164 1.00 93.62 245 PRO A C 1
ATOM 1789 O O . PRO A 1 245 ? 7.977 20.151 1.005 1.00 93.62 245 PRO A O 1
ATOM 1792 N N . ALA A 1 246 ? 8.232 19.463 -1.118 1.00 91.88 246 ALA A N 1
ATOM 1793 C CA . ALA A 1 246 ? 7.019 20.089 -1.642 1.00 91.88 246 ALA A CA 1
ATOM 1794 C C . ALA A 1 246 ? 5.810 19.135 -1.671 1.00 91.88 246 ALA A C 1
ATOM 1796 O O . ALA A 1 246 ? 4.713 19.555 -2.053 1.00 91.88 246 ALA A O 1
ATOM 1797 N N . SER A 1 247 ? 5.994 17.865 -1.288 1.00 91.31 247 SER A N 1
ATOM 1798 C CA . SER A 1 247 ? 4.920 16.873 -1.278 1.00 91.31 247 SER A CA 1
ATOM 1799 C C . SER A 1 247 ? 3.797 17.280 -0.322 1.00 91.31 247 SER A C 1
ATOM 1801 O O . SER A 1 247 ? 4.021 17.764 0.787 1.00 91.31 247 SER A O 1
ATOM 1803 N N . LYS A 1 248 ? 2.555 17.090 -0.772 1.00 94.25 248 LYS A N 1
ATOM 1804 C CA . LYS A 1 248 ? 1.338 17.323 0.020 1.00 94.25 248 LYS A CA 1
ATOM 1805 C C . LYS A 1 248 ? 0.647 15.995 0.252 1.00 94.25 248 LYS A C 1
ATOM 1807 O O . LYS A 1 248 ? -0.502 15.800 -0.138 1.00 94.25 248 LYS A O 1
ATOM 1812 N N . ALA A 1 249 ? 1.417 15.064 0.799 1.00 96.25 249 ALA A N 1
ATOM 1813 C CA . ALA A 1 249 ? 0.977 13.699 0.933 1.00 96.25 249 ALA A CA 1
ATOM 1814 C C . ALA A 1 249 ? -0.143 13.582 1.976 1.00 96.25 249 ALA A C 1
ATOM 1816 O O . ALA A 1 249 ? -0.135 14.247 3.016 1.00 96.25 249 ALA A O 1
ATOM 1817 N N . THR A 1 250 ? -1.107 12.719 1.696 1.00 97.25 250 THR A N 1
ATOM 1818 C CA . THR A 1 250 ? -2.210 12.363 2.590 1.00 97.25 250 THR A CA 1
ATOM 1819 C C . THR A 1 250 ? -2.268 10.856 2.728 1.00 97.25 250 THR A C 1
ATOM 1821 O O . THR A 1 250 ? -1.707 10.129 1.912 1.00 97.25 250 THR A O 1
ATOM 1824 N N . TYR A 1 251 ? -2.936 10.378 3.7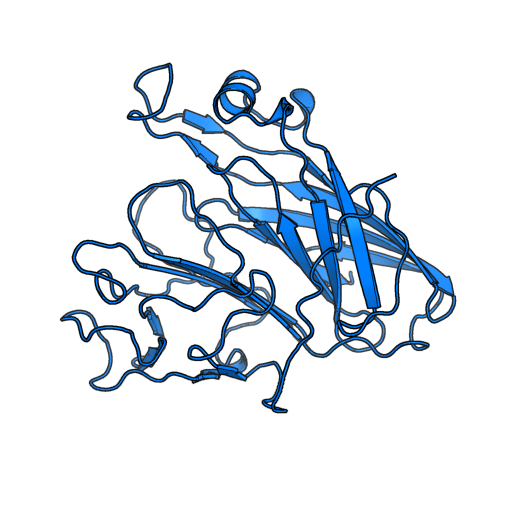67 1.00 97.62 251 TYR A N 1
ATOM 1825 C CA . TYR A 1 251 ? -3.216 8.965 3.931 1.00 97.62 251 TYR A CA 1
ATOM 1826 C C . TYR A 1 251 ? -4.697 8.734 4.193 1.00 97.62 251 TYR A C 1
ATOM 1828 O O . TYR A 1 251 ? -5.367 9.561 4.821 1.00 97.62 251 TYR A O 1
ATOM 1836 N N . ASP A 1 252 ? -5.166 7.586 3.734 1.00 96.19 252 ASP A N 1
ATOM 1837 C CA . ASP A 1 252 ? -6.433 6.975 4.096 1.00 96.19 252 ASP A CA 1
ATOM 1838 C C . ASP A 1 252 ? -6.137 5.617 4.741 1.00 96.19 252 ASP A C 1
ATOM 1840 O O . ASP A 1 252 ? -5.252 4.890 4.296 1.00 96.19 252 ASP A O 1
ATOM 1844 N N . LEU A 1 253 ? -6.831 5.287 5.825 1.00 98.00 253 LEU A N 1
ATOM 1845 C CA . LEU A 1 253 ? -6.747 4.000 6.511 1.00 98.00 253 LEU A CA 1
ATOM 1846 C C . LEU A 1 253 ? -8.150 3.555 6.896 1.00 98.00 253 LEU A C 1
ATOM 1848 O O . LEU A 1 253 ? -8.954 4.367 7.342 1.00 98.00 253 LEU A O 1
ATOM 1852 N N . THR A 1 254 ? -8.429 2.265 6.783 1.00 97.50 254 THR A N 1
ATOM 1853 C CA . THR A 1 254 ? -9.702 1.641 7.155 1.00 97.50 254 THR A CA 1
ATOM 1854 C C . THR A 1 254 ? -9.452 0.522 8.159 1.00 97.50 254 THR A C 1
ATOM 1856 O O . THR A 1 254 ? -8.490 -0.232 8.014 1.00 97.50 254 THR A O 1
ATOM 1859 N N . LEU A 1 255 ? -10.314 0.404 9.173 1.00 97.69 255 LEU A N 1
ATOM 1860 C CA . LEU A 1 255 ? -10.292 -0.705 10.128 1.00 97.69 255 LEU A CA 1
ATOM 1861 C C . LEU A 1 255 ? -11.011 -1.936 9.566 1.00 97.69 255 LEU A C 1
ATOM 1863 O O . LEU A 1 255 ? -12.164 -1.863 9.129 1.00 97.69 255 LEU A O 1
ATOM 1867 N N . PHE A 1 256 ? -10.376 -3.096 9.688 1.00 97.44 256 PHE A N 1
ATOM 1868 C CA . PHE A 1 256 ? -10.862 -4.388 9.213 1.00 97.44 256 PHE A CA 1
ATOM 1869 C C . PHE A 1 256 ? -10.891 -5.438 10.333 1.00 97.44 256 PHE A C 1
ATOM 1871 O O . PHE A 1 256 ? -10.176 -5.350 11.333 1.00 97.44 256 PHE A O 1
ATOM 1878 N N . GLY A 1 257 ? -11.733 -6.450 10.142 1.00 96.25 257 GLY A N 1
ATOM 1879 C CA . GLY A 1 257 ? -11.910 -7.567 11.054 1.00 96.25 257 GLY A CA 1
ATOM 1880 C C . GLY A 1 257 ? -12.743 -7.237 12.299 1.00 96.25 257 GLY A C 1
ATOM 1881 O O . GLY A 1 257 ? -13.266 -6.132 12.463 1.00 96.25 257 GLY A O 1
ATOM 1882 N N . PRO A 1 258 ? -12.913 -8.217 13.197 1.00 95.31 258 PRO A N 1
ATOM 1883 C CA . PRO A 1 258 ? -13.627 -8.012 14.449 1.00 95.31 258 PRO A CA 1
ATOM 1884 C C . PRO A 1 258 ? -12.889 -6.995 15.328 1.00 95.31 258 PRO A C 1
ATOM 1886 O O . PRO A 1 258 ? -11.690 -7.125 15.554 1.00 95.31 258 PRO A O 1
ATOM 1889 N N . GLN A 1 259 ? -13.617 -5.998 15.843 1.00 94.19 259 GLN A N 1
ATOM 1890 C CA . GLN A 1 259 ? -13.107 -5.004 16.801 1.00 94.19 259 GLN A CA 1
ATOM 1891 C C . GLN A 1 259 ? -11.824 -4.279 16.339 1.00 94.19 259 GLN A C 1
ATOM 1893 O O . GLN A 1 259 ? -10.967 -3.938 17.157 1.00 94.19 259 GLN A O 1
ATOM 1898 N N . GLY A 1 260 ? -11.673 -4.052 15.029 1.00 95.19 260 GLY A N 1
ATOM 1899 C CA . GLY A 1 260 ? -10.488 -3.406 14.466 1.00 95.19 260 GLY A CA 1
ATOM 1900 C C . GLY A 1 260 ? -9.229 -4.257 14.604 1.00 95.19 260 GLY A C 1
ATOM 1901 O O . GLY A 1 260 ? -8.182 -3.732 14.973 1.00 95.19 260 GLY A O 1
ATOM 1902 N N . ALA A 1 261 ? -9.319 -5.565 14.353 1.00 97.69 261 ALA A N 1
ATOM 1903 C CA . ALA A 1 261 ? -8.172 -6.475 14.380 1.00 97.69 261 ALA A CA 1
ATOM 1904 C C . ALA A 1 261 ? -7.046 -6.047 13.421 1.00 97.69 261 ALA A C 1
ATOM 1906 O O . ALA A 1 261 ? -5.871 -6.288 13.689 1.00 97.69 261 ALA A O 1
ATOM 1907 N N . GLU A 1 262 ? -7.397 -5.391 12.318 1.00 98.50 262 GLU A N 1
ATOM 1908 C CA . GLU A 1 262 ? -6.469 -4.970 11.273 1.00 98.50 262 GLU A CA 1
ATOM 1909 C C . GLU A 1 262 ? -6.763 -3.548 10.804 1.00 98.50 262 GLU A C 1
ATOM 1911 O O . GLU A 1 262 ? -7.871 -3.032 10.957 1.00 98.50 262 GLU A O 1
ATOM 1916 N N . ILE A 1 263 ? -5.760 -2.922 10.199 1.00 98.50 263 ILE A N 1
ATOM 1917 C CA . ILE A 1 263 ? -5.869 -1.619 9.559 1.00 98.50 263 ILE A CA 1
ATOM 1918 C C . ILE A 1 263 ? -5.126 -1.653 8.223 1.00 98.50 263 ILE A C 1
ATOM 1920 O O . ILE A 1 263 ? -4.035 -2.216 8.125 1.00 98.50 263 ILE A O 1
ATOM 1924 N N . ALA A 1 264 ? -5.713 -1.078 7.179 1.00 98.25 264 ALA A N 1
ATOM 1925 C CA . ALA A 1 264 ? -5.066 -1.000 5.873 1.00 98.25 264 ALA A CA 1
ATOM 1926 C C . ALA A 1 264 ? -5.541 0.214 5.080 1.00 98.25 264 ALA A C 1
ATOM 1928 O O . ALA A 1 264 ? -6.656 0.698 5.283 1.00 98.25 264 ALA A O 1
ATOM 1929 N N . GLY A 1 265 ? -4.715 0.685 4.155 1.00 96.94 265 GLY A N 1
ATOM 1930 C CA . GLY A 1 265 ? -5.029 1.836 3.322 1.00 96.94 265 GLY A CA 1
ATOM 1931 C C . GLY A 1 265 ? -3.859 2.264 2.449 1.00 96.94 265 GLY A C 1
ATOM 1932 O O . GLY A 1 265 ? -3.005 1.445 2.082 1.00 96.94 265 GLY A O 1
ATOM 1933 N N . SER A 1 266 ? -3.824 3.545 2.095 1.00 95.81 266 SER A N 1
ATOM 1934 C CA . SER A 1 266 ? -2.799 4.088 1.213 1.00 95.81 266 SER A CA 1
ATOM 1935 C C . SER A 1 266 ? -2.289 5.459 1.642 1.00 95.81 266 SER A C 1
ATOM 1937 O O . SER A 1 266 ? -2.976 6.229 2.305 1.00 95.81 266 SER A O 1
ATOM 1939 N N . ILE A 1 267 ? -1.056 5.766 1.243 1.00 95.94 267 ILE A N 1
ATOM 1940 C CA . ILE A 1 267 ? -0.498 7.115 1.210 1.00 95.94 267 ILE A CA 1
ATOM 1941 C C . ILE A 1 267 ? -0.520 7.577 -0.242 1.00 95.94 267 ILE A C 1
ATOM 1943 O O . ILE A 1 267 ? -0.037 6.871 -1.129 1.00 95.94 267 ILE A O 1
ATOM 1947 N N . GLN A 1 268 ? -1.032 8.777 -0.472 1.00 93.00 268 GLN A N 1
ATOM 1948 C CA . GLN A 1 268 ? -1.115 9.436 -1.770 1.00 93.00 268 GLN A CA 1
ATOM 1949 C C . GLN A 1 268 ? -0.343 10.756 -1.728 1.00 93.00 268 GLN A C 1
ATOM 1951 O O . GLN A 1 268 ? -0.164 11.335 -0.661 1.00 93.00 268 GLN A O 1
ATOM 1956 N N . GLY A 1 269 ? 0.108 11.259 -2.880 1.00 91.06 269 GLY A N 1
ATOM 1957 C CA . GLY A 1 269 ? 0.732 12.588 -2.979 1.00 91.06 269 GLY A CA 1
ATOM 1958 C C . GLY A 1 269 ? 2.180 12.688 -2.477 1.00 91.06 269 GLY A C 1
ATOM 1959 O O . GLY A 1 269 ? 2.688 13.800 -2.321 1.00 91.06 269 GLY A O 1
ATOM 1960 N N . LEU A 1 270 ? 2.848 11.553 -2.236 1.00 92.31 270 LEU A N 1
ATOM 1961 C CA . LEU A 1 270 ? 4.314 11.488 -2.209 1.00 92.31 270 LEU A CA 1
ATOM 1962 C C . LEU A 1 270 ? 4.871 11.798 -3.613 1.00 92.31 270 LEU A C 1
ATOM 1964 O O . LEU A 1 270 ? 4.121 11.702 -4.586 1.00 92.31 270 LEU A O 1
ATOM 1968 N N . PRO A 1 271 ? 6.166 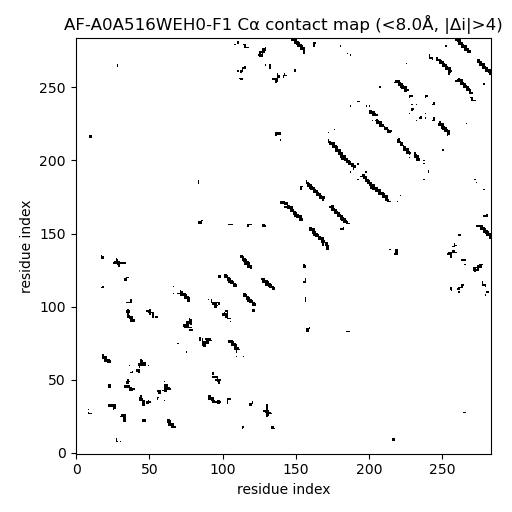12.152 -3.741 1.00 90.81 271 PRO A N 1
ATOM 1969 C CA . PRO A 1 271 ? 6.815 12.314 -5.041 1.00 90.81 271 PRO A CA 1
ATOM 1970 C C . PRO A 1 271 ? 6.463 11.218 -6.043 1.00 90.81 271 PRO A C 1
ATOM 1972 O O . PRO A 1 271 ? 6.490 10.046 -5.676 1.00 90.81 271 PRO A O 1
ATOM 1975 N N . ASP A 1 272 ? 6.237 11.570 -7.311 1.00 85.50 272 ASP A N 1
ATOM 1976 C CA . ASP A 1 272 ? 5.859 10.618 -8.373 1.00 85.50 272 ASP A CA 1
ATOM 1977 C C . ASP A 1 272 ? 6.818 9.422 -8.479 1.00 85.50 272 ASP A C 1
ATOM 1979 O O . ASP A 1 272 ? 6.409 8.308 -8.817 1.00 85.50 272 ASP A O 1
ATOM 1983 N N . ARG A 1 273 ? 8.093 9.643 -8.131 1.00 85.31 273 ARG A N 1
ATOM 1984 C CA . ARG A 1 273 ? 9.134 8.610 -8.090 1.00 85.31 273 ARG A CA 1
ATOM 1985 C C . ARG A 1 273 ? 8.887 7.523 -7.041 1.00 85.31 273 ARG A C 1
ATOM 1987 O O . ARG A 1 273 ? 9.334 6.396 -7.210 1.00 85.31 273 ARG A O 1
ATOM 1994 N N . ILE A 1 274 ? 8.202 7.861 -5.954 1.00 87.88 274 ILE A N 1
ATOM 1995 C CA . ILE A 1 274 ? 7.714 6.905 -4.953 1.00 87.88 274 ILE A CA 1
ATOM 1996 C C . ILE A 1 274 ? 6.297 6.461 -5.321 1.00 87.88 274 ILE A C 1
ATOM 1998 O O . ILE A 1 274 ? 5.968 5.285 -5.189 1.00 87.88 274 ILE A O 1
ATOM 2002 N N . GLY A 1 275 ? 5.485 7.404 -5.809 1.00 87.25 275 GLY A N 1
ATOM 2003 C CA . GLY A 1 275 ? 4.058 7.269 -6.063 1.00 87.25 275 GLY A CA 1
ATOM 2004 C C . GLY A 1 275 ? 3.281 6.946 -4.791 1.00 87.25 275 GLY A C 1
ATOM 2005 O O . GLY A 1 275 ? 3.673 7.326 -3.688 1.00 87.25 275 GLY A O 1
ATOM 2006 N N . SER A 1 276 ? 2.149 6.267 -4.935 1.00 90.00 276 SER A N 1
ATOM 2007 C CA . SER A 1 276 ? 1.337 5.895 -3.779 1.00 90.00 276 SER A CA 1
ATOM 2008 C C . SER A 1 276 ? 1.908 4.672 -3.059 1.00 90.00 276 SER A C 1
ATOM 2010 O O . SER A 1 276 ? 2.358 3.722 -3.710 1.00 90.00 276 SER A O 1
ATOM 2012 N N . THR A 1 277 ? 1.773 4.647 -1.739 1.00 93.50 277 THR A N 1
ATOM 2013 C CA . THR A 1 277 ? 2.284 3.579 -0.871 1.00 93.50 277 THR A CA 1
ATOM 2014 C C . THR A 1 277 ? 1.129 2.852 -0.207 1.00 93.50 277 THR A C 1
ATOM 2016 O O . THR A 1 277 ? 0.287 3.490 0.413 1.00 93.50 277 THR A O 1
ATOM 2019 N N . ALA A 1 278 ? 1.084 1.526 -0.301 1.00 96.00 278 ALA A N 1
ATOM 2020 C CA . ALA A 1 278 ? 0.178 0.716 0.502 1.00 96.00 278 ALA A CA 1
ATOM 2021 C C . ALA A 1 278 ? 0.714 0.647 1.931 1.00 96.00 278 ALA A C 1
ATOM 2023 O O . ALA A 1 278 ? 1.901 0.392 2.124 1.00 96.00 278 ALA A O 1
ATOM 2024 N N . ILE A 1 279 ? -0.152 0.855 2.917 1.00 97.81 279 ILE A N 1
ATOM 2025 C CA . ILE A 1 279 ? 0.167 0.718 4.341 1.00 97.81 279 ILE A CA 1
ATOM 2026 C C . ILE A 1 279 ? -0.841 -0.235 4.972 1.00 97.81 279 ILE A C 1
ATOM 2028 O O . ILE A 1 279 ? -2.049 -0.072 4.802 1.00 97.81 279 ILE A O 1
ATOM 2032 N N . ILE A 1 280 ? -0.353 -1.276 5.637 1.00 98.31 280 ILE A N 1
ATOM 2033 C CA . ILE A 1 280 ? -1.190 -2.374 6.123 1.00 98.31 280 ILE A CA 1
ATOM 2034 C C . ILE A 1 280 ? -0.573 -2.991 7.375 1.00 98.31 280 ILE A C 1
ATOM 2036 O O . ILE A 1 280 ? 0.628 -3.249 7.407 1.00 98.31 280 ILE A O 1
ATOM 2040 N N . GLY A 1 281 ? -1.377 -3.217 8.414 1.00 98.12 281 GLY A N 1
ATOM 2041 C CA . GLY A 1 281 ? -0.900 -3.773 9.677 1.00 98.12 281 GLY A CA 1
ATOM 2042 C C . GLY A 1 281 ? -1.981 -4.414 10.539 1.00 98.12 281 GLY A C 1
ATOM 2043 O O . GLY A 1 281 ? -3.181 -4.172 10.368 1.00 98.12 281 GLY A O 1
ATOM 2044 N N . ALA A 1 282 ? -1.524 -5.240 11.476 1.00 98.25 282 ALA A N 1
ATOM 2045 C CA . ALA A 1 282 ? -2.352 -5.988 12.409 1.00 98.25 282 ALA A CA 1
ATOM 2046 C C . ALA A 1 282 ? -2.130 -5.488 13.829 1.00 98.25 282 ALA A C 1
ATOM 2048 O O . ALA A 1 282 ? -1.019 -5.101 14.214 1.00 98.25 282 ALA A O 1
ATOM 2049 N N . LYS A 1 283 ? -3.216 -5.507 14.599 1.00 97.25 283 LYS A N 1
ATOM 2050 C CA . LYS A 1 283 ? -3.210 -5.156 16.011 1.00 97.25 283 LYS A CA 1
ATOM 2051 C C . LYS A 1 283 ? -2.295 -6.113 16.785 1.00 97.25 283 LYS A C 1
ATOM 2053 O O . LYS A 1 283 ? -2.389 -7.325 16.598 1.00 97.25 283 LYS A O 1
ATOM 2058 N N . GLN A 1 284 ? -1.427 -5.547 17.619 1.00 92.94 284 GLN A N 1
ATOM 2059 C CA . GLN A 1 284 ? -0.516 -6.242 18.534 1.00 92.94 284 GLN A CA 1
ATOM 2060 C C . GLN A 1 284 ? -1.166 -6.481 19.899 1.00 92.94 284 GLN A C 1
ATOM 2062 O O . GLN A 1 284 ? -1.999 -5.637 20.314 1.00 92.94 284 GLN A O 1
#

Foldseek 3Di:
DDDDDDPQQFPDDDPDPLQKDQQQAFARFVNHHFFEWWDDPLAIEHHPQFADDPPGSDPDHHRIDGNVVDDAQFKEKDDDDDPQDPGRYYIGGPACRRHRPKGKMWIKHHHPFKIWIWIDIDPDLQAWDTRYITGAFEDQQQADADKWWWKGWKATRGWIWIWIKIWGDPGRQKIKMKTWHKTFFLWDDLVLDPVSHIDTKMQQTKIQDIFIWDQDSLHTKTKGWIDGDLVRMPHSVVCVSLVNVVFGKMWMKGATDGNSQWIWTKIARGRSSRGIMIHITGTD

Mean predicted aligned error: 6.59 Å